Protein AF-A0A956NGA1-F1 (afdb_monomer_lite)

Structure (mmCIF, N/CA/C/O backbone):
data_AF-A0A956NGA1-F1
#
_entry.id   AF-A0A956NGA1-F1
#
loop_
_atom_site.group_PDB
_atom_site.id
_atom_site.type_symbol
_atom_site.label_atom_id
_atom_site.label_alt_id
_atom_site.label_comp_id
_atom_site.label_asym_id
_atom_site.label_entity_id
_atom_site.label_seq_id
_atom_site.pdbx_PDB_ins_code
_atom_site.Cartn_x
_atom_site.Cartn_y
_atom_site.Cartn_z
_atom_site.occupancy
_atom_site.B_iso_or_equiv
_atom_site.auth_seq_id
_atom_site.auth_comp_id
_atom_site.auth_asym_id
_atom_site.auth_atom_id
_atom_site.pdbx_PDB_model_num
ATOM 1 N N . MET A 1 1 ? -7.939 10.305 23.586 1.00 60.47 1 MET A N 1
ATOM 2 C CA . MET A 1 1 ? -7.512 9.225 22.665 1.00 60.47 1 MET A CA 1
ATOM 3 C C . MET A 1 1 ? -6.029 8.958 22.880 1.00 60.47 1 MET A C 1
ATOM 5 O O . MET A 1 1 ? -5.307 9.919 23.115 1.00 60.47 1 MET A O 1
ATOM 9 N N . SER A 1 2 ? -5.570 7.702 22.894 1.00 73.88 2 SER A N 1
ATOM 10 C CA . SER A 1 2 ? -4.146 7.412 23.132 1.00 73.88 2 SER A CA 1
ATOM 11 C C . SER A 1 2 ? -3.296 7.830 21.923 1.00 73.88 2 SER A C 1
ATOM 13 O O . SER A 1 2 ?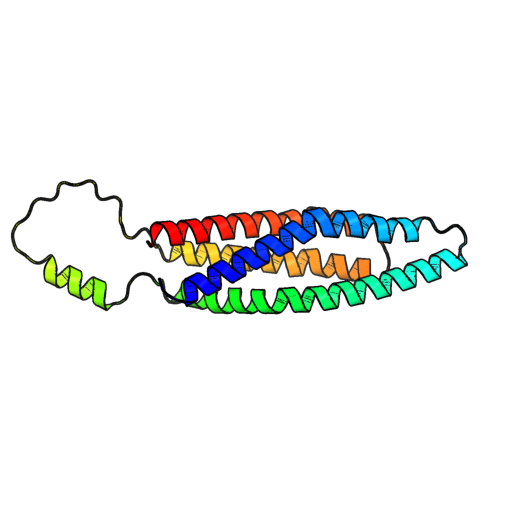 -3.722 7.681 20.779 1.00 73.88 2 SER A O 1
ATOM 15 N N . ALA A 1 3 ? -2.085 8.344 22.164 1.00 84.44 3 ALA A N 1
ATOM 16 C CA . ALA A 1 3 ? -1.179 8.807 21.103 1.00 84.44 3 ALA A CA 1
ATOM 17 C C . ALA A 1 3 ? -0.856 7.716 20.059 1.00 84.44 3 ALA A C 1
ATOM 19 O O . ALA A 1 3 ? -0.607 8.018 18.894 1.00 84.44 3 ALA A O 1
ATOM 20 N N . ILE A 1 4 ? -0.917 6.444 20.467 1.00 86.00 4 ILE A N 1
ATOM 21 C CA . ILE A 1 4 ? -0.669 5.274 19.617 1.00 86.00 4 ILE A CA 1
ATOM 22 C C . ILE A 1 4 ? -1.732 5.139 18.519 1.00 86.00 4 ILE A C 1
ATOM 24 O O . ILE A 1 4 ? -1.377 4.858 17.378 1.00 86.00 4 ILE A O 1
ATOM 28 N N . TRP A 1 5 ? -3.013 5.386 18.821 1.00 85.62 5 TRP A N 1
ATOM 29 C CA . TRP A 1 5 ? -4.085 5.338 17.817 1.00 85.62 5 TRP A CA 1
ATOM 30 C C . TRP A 1 5 ? -3.918 6.425 16.755 1.00 85.62 5 TRP A C 1
ATOM 32 O O . TRP A 1 5 ? -4.062 6.147 15.566 1.00 85.62 5 TRP A O 1
ATOM 42 N N . THR A 1 6 ? -3.559 7.642 17.169 1.00 87.62 6 THR A N 1
ATOM 43 C CA . THR A 1 6 ? -3.293 8.747 16.239 1.00 87.62 6 THR A CA 1
ATOM 44 C C . THR A 1 6 ? -2.091 8.443 15.351 1.00 87.62 6 THR A C 1
ATOM 46 O O . THR A 1 6 ? -2.163 8.651 14.143 1.00 87.62 6 THR A O 1
ATOM 49 N N . LEU A 1 7 ? -1.006 7.912 15.927 1.00 90.75 7 LEU A N 1
ATOM 50 C CA . LEU A 1 7 ? 0.184 7.519 15.173 1.00 90.75 7 LEU A CA 1
ATOM 51 C C . LEU A 1 7 ? -0.125 6.409 14.156 1.00 90.75 7 LEU A C 1
ATOM 53 O O . LEU A 1 7 ? 0.285 6.519 13.003 1.00 90.75 7 LEU A O 1
ATOM 57 N N . HIS A 1 8 ? -0.875 5.381 14.566 1.00 91.06 8 HIS A N 1
ATOM 58 C CA . HIS A 1 8 ? -1.297 4.287 13.687 1.00 91.06 8 HIS A CA 1
ATOM 59 C C . HIS A 1 8 ? -2.163 4.808 12.537 1.00 91.06 8 HIS A C 1
ATOM 61 O O . HIS A 1 8 ? -1.860 4.597 11.369 1.00 91.06 8 HIS A O 1
ATOM 67 N N . LEU A 1 9 ? -3.205 5.586 12.843 1.00 91.94 9 LEU A N 1
ATOM 68 C CA . LEU A 1 9 ? -4.071 6.138 11.806 1.00 91.94 9 LEU A CA 1
ATOM 69 C C . LEU A 1 9 ? -3.300 7.053 10.842 1.00 91.94 9 LEU A C 1
ATOM 71 O O . LEU A 1 9 ? -3.490 6.961 9.629 1.00 91.94 9 LEU A O 1
ATOM 75 N N . ALA A 1 10 ? -2.412 7.908 11.356 1.00 93.75 10 ALA A N 1
ATOM 76 C CA . ALA A 1 10 ? -1.595 8.791 10.530 1.00 93.75 10 ALA A CA 1
ATOM 77 C C . ALA A 1 10 ? -0.677 8.003 9.581 1.00 93.75 10 ALA A C 1
ATOM 79 O O . ALA A 1 10 ? -0.616 8.323 8.393 1.00 93.75 10 ALA A O 1
ATOM 80 N N . ALA A 1 11 ? -0.016 6.950 10.071 1.00 93.75 11 ALA A N 1
ATOM 81 C CA . ALA A 1 11 ? 0.827 6.087 9.245 1.00 93.75 11 ALA A CA 1
ATOM 82 C C . ALA A 1 11 ? 0.009 5.341 8.172 1.00 93.75 11 ALA A C 1
ATOM 84 O O . ALA A 1 11 ? 0.413 5.308 7.004 1.00 93.75 11 ALA A O 1
ATOM 85 N N . THR A 1 12 ? -1.178 4.829 8.518 1.00 94.31 12 THR A N 1
ATOM 86 C CA . THR A 1 12 ? -2.086 4.184 7.555 1.00 94.31 12 THR A CA 1
ATOM 87 C C . THR A 1 12 ? -2.545 5.162 6.467 1.00 94.31 12 THR A C 1
ATOM 89 O O . THR A 1 12 ? -2.528 4.833 5.276 1.00 94.31 12 THR A O 1
ATOM 92 N N . LEU A 1 13 ? -2.968 6.373 6.845 1.00 95.50 13 LEU A N 1
ATOM 93 C CA . LEU A 1 13 ? -3.432 7.389 5.894 1.00 95.50 13 LEU A CA 1
ATOM 94 C C . LEU A 1 13 ? -2.298 7.867 4.984 1.00 95.50 13 LEU A C 1
ATOM 96 O O . LEU A 1 13 ? -2.508 8.015 3.780 1.00 95.50 13 LEU A O 1
ATOM 100 N N . PHE A 1 14 ? -1.091 8.032 5.531 1.00 96.06 14 PHE A N 1
ATOM 101 C CA . PHE A 1 14 ? 0.101 8.342 4.747 1.00 96.06 14 PHE A CA 1
ATOM 102 C C . PHE A 1 14 ? 0.356 7.274 3.676 1.00 96.06 14 PHE A C 1
ATOM 104 O O . PHE A 1 14 ? 0.464 7.596 2.493 1.00 96.06 14 PHE A O 1
ATOM 111 N N . MET A 1 15 ? 0.375 5.996 4.066 1.00 95.38 15 MET A N 1
ATOM 112 C CA . MET A 1 15 ? 0.582 4.881 3.136 1.00 95.38 15 MET A CA 1
ATOM 113 C C . MET A 1 15 ? -0.503 4.790 2.064 1.00 95.38 15 MET A C 1
ATOM 115 O O . MET A 1 15 ? -0.206 4.535 0.894 1.00 95.38 15 MET A O 1
ATOM 119 N N . THR A 1 16 ? -1.751 5.051 2.444 1.00 96.56 16 THR A N 1
ATOM 120 C CA . THR A 1 16 ? -2.878 5.112 1.508 1.00 96.56 16 THR A CA 1
ATOM 121 C C . THR A 1 16 ? -2.673 6.223 0.483 1.00 96.56 16 THR A C 1
ATOM 123 O O . THR A 1 16 ? -2.786 5.972 -0.717 1.00 96.56 16 THR A O 1
ATOM 126 N N . GLY A 1 17 ? -2.279 7.419 0.929 1.00 96.00 17 GLY A N 1
ATOM 127 C CA . GLY A 1 17 ? -1.940 8.536 0.047 1.00 96.00 17 GLY A CA 1
ATOM 128 C C . GLY A 1 17 ? -0.796 8.207 -0.914 1.00 96.00 17 GLY A C 1
ATOM 129 O O . GLY A 1 17 ? -0.930 8.419 -2.119 1.00 96.00 17 GLY A O 1
ATOM 130 N N . VAL A 1 18 ? 0.293 7.613 -0.412 1.00 94.50 18 VAL A N 1
ATOM 131 C CA . VAL A 1 18 ? 1.437 7.185 -1.237 1.00 94.50 18 VAL A CA 1
ATOM 132 C C . VAL A 1 18 ? 1.003 6.198 -2.320 1.00 94.50 18 VAL A C 1
ATOM 134 O O . VAL A 1 18 ? 1.416 6.321 -3.470 1.00 94.50 18 VAL A O 1
ATOM 137 N N . ILE A 1 19 ? 0.147 5.231 -1.996 1.00 94.88 19 ILE A N 1
ATOM 138 C CA . ILE A 1 19 ? -0.265 4.198 -2.957 1.00 94.88 19 ILE A CA 1
ATOM 139 C C . ILE A 1 19 ? -1.226 4.745 -4.005 1.00 94.88 19 ILE A C 1
ATOM 141 O O . ILE A 1 19 ? -1.098 4.390 -5.177 1.00 94.88 19 ILE A O 1
ATOM 145 N N . TRP A 1 20 ? -2.123 5.653 -3.623 1.00 97.00 20 TRP A N 1
ATOM 146 C CA . TRP A 1 20 ? -2.949 6.387 -4.581 1.00 97.00 20 TRP A CA 1
ATOM 147 C C . TRP A 1 20 ? -2.107 7.265 -5.508 1.00 97.00 20 TRP A C 1
ATOM 149 O O . TRP A 1 20 ? -2.321 7.246 -6.722 1.00 97.00 20 TRP A O 1
ATOM 159 N N . PHE A 1 21 ? -1.109 7.969 -4.969 1.00 95.56 21 PHE A N 1
ATOM 160 C CA . PHE A 1 21 ? -0.159 8.740 -5.771 1.00 95.56 21 PHE A CA 1
ATOM 161 C C . PHE A 1 21 ? 0.587 7.843 -6.766 1.00 95.56 21 PHE A C 1
ATOM 163 O O . PHE A 1 21 ? 0.649 8.147 -7.960 1.00 95.56 21 PHE A O 1
ATOM 170 N N . VAL A 1 22 ? 1.087 6.695 -6.303 1.00 93.88 22 VAL A N 1
ATOM 171 C CA . VAL A 1 22 ? 1.771 5.723 -7.161 1.00 93.88 22 VAL A CA 1
ATOM 172 C C . VAL A 1 22 ? 0.850 5.213 -8.272 1.00 93.88 22 VAL A C 1
ATOM 174 O O . VAL A 1 22 ? 1.254 5.157 -9.433 1.00 93.88 22 VAL A O 1
ATOM 177 N N . GLN A 1 23 ? -0.400 4.893 -7.937 1.00 94.38 23 GLN A N 1
ATOM 178 C CA . GLN A 1 23 ? -1.363 4.347 -8.888 1.00 94.38 23 GLN A CA 1
ATOM 179 C C . GLN A 1 23 ? -1.774 5.357 -9.967 1.00 94.38 23 GLN A C 1
ATOM 181 O O . GLN A 1 23 ? -1.848 4.995 -11.141 1.00 94.38 23 GLN A O 1
ATOM 186 N N . LEU A 1 24 ? -2.073 6.598 -9.575 1.00 93.81 24 LEU A N 1
ATOM 187 C CA . LEU A 1 24 ? -2.650 7.603 -10.473 1.00 93.81 24 LEU A CA 1
ATOM 188 C C . LEU A 1 24 ? -1.603 8.412 -11.230 1.00 93.81 24 LEU A C 1
ATOM 190 O O . LEU A 1 24 ? -1.842 8.807 -12.367 1.00 93.81 24 LEU A O 1
ATOM 194 N N . VAL A 1 25 ? -0.464 8.682 -10.599 1.00 93.44 25 VAL A N 1
ATOM 195 C CA . VAL A 1 25 ? 0.548 9.589 -11.148 1.00 93.44 25 VAL A CA 1
ATOM 196 C C . VAL A 1 25 ? 1.769 8.799 -11.576 1.00 93.44 25 VAL A C 1
ATOM 198 O O . VAL A 1 25 ? 2.193 8.870 -12.731 1.00 93.44 25 VAL A O 1
ATOM 201 N N . HIS A 1 26 ? 2.319 8.009 -10.659 1.00 91.31 26 HIS A N 1
ATOM 202 C CA . HIS A 1 26 ? 3.639 7.429 -10.860 1.00 91.31 26 HIS A CA 1
ATOM 203 C C . HIS A 1 26 ? 3.655 6.365 -11.956 1.00 91.31 26 HIS A C 1
ATOM 205 O O . HIS A 1 26 ? 4.463 6.448 -12.876 1.00 91.31 26 HIS A O 1
ATOM 211 N N . TYR A 1 27 ? 2.736 5.397 -11.922 1.00 90.69 27 TYR A N 1
ATOM 212 C CA . TYR A 1 27 ? 2.711 4.333 -12.926 1.00 90.69 27 TYR A CA 1
ATOM 213 C C . TYR A 1 27 ? 2.382 4.798 -14.350 1.00 90.69 27 TYR A C 1
ATOM 215 O O . TYR A 1 27 ? 3.047 4.312 -15.274 1.00 90.69 27 TYR A O 1
ATOM 223 N N . PRO A 1 28 ? 1.423 5.717 -14.575 1.00 89.00 28 PRO A N 1
ATOM 224 C CA . PRO A 1 28 ? 1.182 6.254 -15.912 1.00 89.00 28 PRO A CA 1
ATOM 225 C C . PRO A 1 28 ? 2.372 7.035 -16.476 1.00 89.00 28 PRO A C 1
ATOM 227 O O . PRO A 1 28 ? 2.675 6.909 -17.662 1.00 89.00 28 PRO A O 1
ATOM 230 N N . LEU A 1 29 ? 3.073 7.820 -15.649 1.00 87.38 29 LEU A N 1
ATOM 231 C CA . LEU A 1 29 ? 4.263 8.558 -16.089 1.00 87.38 29 LEU A CA 1
ATOM 232 C C . LEU A 1 29 ? 5.464 7.635 -16.317 1.00 87.38 29 LEU A C 1
ATOM 234 O O . LEU A 1 29 ? 6.182 7.803 -17.300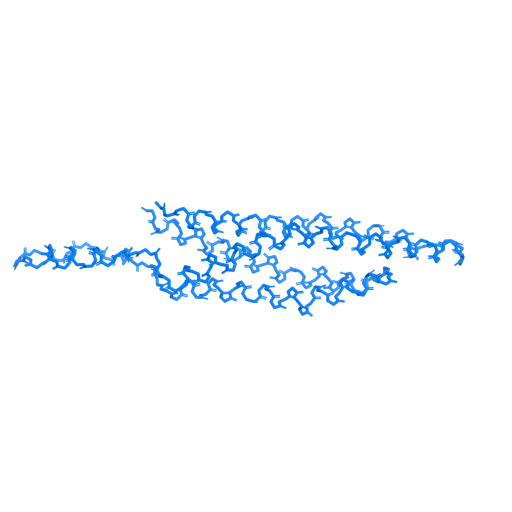 1.00 87.38 29 LEU A O 1
ATOM 238 N N . PHE A 1 30 ? 5.632 6.611 -15.481 1.00 84.94 30 PHE A N 1
ATOM 239 C CA . PHE A 1 30 ? 6.666 5.589 -15.643 1.00 84.94 30 PHE A CA 1
ATOM 240 C C . PHE A 1 30 ? 6.561 4.868 -16.999 1.00 84.94 30 PHE A C 1
ATOM 242 O O . PHE A 1 30 ? 7.577 4.595 -17.636 1.00 84.94 30 PHE A O 1
ATOM 249 N N . ALA A 1 31 ? 5.338 4.641 -17.497 1.00 83.38 31 ALA A N 1
ATOM 250 C CA . ALA A 1 31 ? 5.115 4.063 -18.824 1.00 83.38 31 ALA A CA 1
ATOM 251 C C . ALA A 1 31 ? 5.646 4.943 -19.967 1.00 83.38 31 ALA A C 1
ATOM 253 O O . ALA A 1 31 ? 6.051 4.421 -21.002 1.00 83.38 31 ALA A O 1
ATOM 254 N N . ARG A 1 32 ? 5.659 6.273 -19.795 1.00 81.69 32 ARG A N 1
ATOM 255 C CA . ARG A 1 32 ? 6.175 7.206 -20.810 1.00 81.69 32 ARG A CA 1
ATOM 256 C C . ARG A 1 32 ? 7.697 7.155 -20.892 1.00 81.69 32 ARG A C 1
ATOM 258 O O . ARG A 1 32 ? 8.224 7.147 -21.995 1.00 81.69 32 ARG A O 1
ATOM 265 N N . VAL A 1 33 ? 8.373 7.061 -19.744 1.00 78.94 33 VAL A N 1
ATOM 266 C CA . VAL A 1 33 ? 9.840 6.933 -19.665 1.00 78.94 33 VAL A CA 1
ATOM 267 C C . VAL A 1 33 ? 10.305 5.604 -20.264 1.00 78.94 33 VAL A C 1
ATOM 269 O O . VAL A 1 33 ? 11.259 5.566 -21.033 1.00 78.94 33 VAL A O 1
ATOM 272 N N . GLY A 1 34 ? 9.597 4.513 -19.971 1.00 73.94 34 GLY A N 1
ATOM 273 C CA . GLY A 1 34 ? 9.888 3.216 -20.581 1.00 73.94 34 GLY A CA 1
ATOM 274 C C . GLY A 1 34 ? 9.535 3.139 -22.069 1.00 73.94 34 GLY A C 1
ATOM 275 O O . GLY A 1 34 ? 10.267 2.552 -22.862 1.00 73.94 34 GLY A O 1
ATOM 276 N N . GLY A 1 35 ? 8.435 3.780 -22.475 1.00 70.31 35 GLY A N 1
ATOM 277 C CA . GLY A 1 35 ? 7.972 3.796 -23.863 1.00 70.31 35 GLY A CA 1
ATOM 278 C C . GLY A 1 35 ? 8.926 4.511 -24.822 1.00 70.31 35 GLY A C 1
ATOM 279 O O . GLY A 1 35 ? 9.079 4.067 -25.954 1.00 70.31 35 GLY A O 1
ATOM 280 N N . THR A 1 36 ? 9.615 5.567 -24.379 1.00 68.00 36 THR A N 1
ATOM 281 C CA . THR A 1 36 ? 10.632 6.253 -25.199 1.00 68.00 36 THR A CA 1
ATOM 282 C C . THR A 1 36 ? 11.872 5.396 -25.447 1.00 68.00 36 THR A C 1
ATOM 284 O O . THR A 1 36 ? 12.494 5.515 -26.496 1.00 68.00 36 THR A O 1
ATOM 287 N N . VAL A 1 37 ? 12.203 4.503 -24.513 1.00 63.75 37 VAL A N 1
ATOM 288 C CA . VAL A 1 37 ? 13.350 3.588 -24.607 1.00 63.75 37 VAL A CA 1
ATOM 289 C C . VAL A 1 37 ? 13.054 2.411 -25.544 1.00 63.75 37 VAL A C 1
ATOM 291 O O . VAL A 1 37 ? 13.937 1.955 -26.263 1.00 63.75 37 VAL A O 1
ATOM 294 N N . ALA A 1 38 ? 11.795 1.968 -25.610 1.00 61.59 38 ALA A N 1
ATOM 295 C CA . ALA A 1 38 ? 11.367 0.855 -26.460 1.00 61.59 38 ALA A CA 1
ATOM 296 C C . ALA A 1 38 ? 11.327 1.173 -27.974 1.00 61.59 38 ALA A C 1
ATOM 298 O O . ALA A 1 38 ? 11.271 0.251 -28.783 1.00 61.59 38 ALA A O 1
ATOM 299 N N . VAL A 1 39 ? 11.337 2.453 -28.372 1.00 63.38 39 VAL A N 1
ATOM 300 C CA . VAL A 1 39 ? 11.155 2.903 -29.775 1.00 63.38 39 VAL A CA 1
ATOM 301 C C . VAL A 1 39 ? 12.495 3.237 -30.469 1.00 63.38 39 VAL A C 1
ATOM 303 O O . VAL A 1 39 ? 12.509 3.808 -31.554 1.00 63.38 39 VAL A O 1
ATOM 306 N N . GLY A 1 40 ? 13.638 2.876 -29.869 1.00 58.12 40 GLY A N 1
ATOM 307 C CA . GLY A 1 40 ? 14.982 3.247 -30.336 1.00 58.12 40 GLY A CA 1
ATOM 308 C C . GLY A 1 40 ? 15.227 3.062 -31.845 1.00 58.12 40 GLY A C 1
ATOM 309 O O . GLY A 1 40 ? 15.039 1.981 -32.399 1.00 58.12 40 GLY A O 1
ATOM 310 N N . THR A 1 41 ? 15.687 4.129 -32.506 1.00 54.78 41 THR A N 1
ATOM 311 C CA . THR A 1 41 ? 15.860 4.229 -33.967 1.00 54.78 41 THR A CA 1
ATOM 312 C C . THR A 1 41 ? 17.150 3.600 -34.514 1.00 54.78 41 THR A C 1
ATOM 314 O O . THR A 1 41 ? 17.278 3.455 -35.727 1.00 54.78 41 THR A O 1
ATOM 317 N N . CYS A 1 42 ? 18.073 3.152 -33.654 1.00 58.75 42 CYS A N 1
ATOM 318 C CA . CYS A 1 42 ? 19.301 2.441 -34.032 1.00 58.75 42 CYS A CA 1
ATOM 319 C C . CYS A 1 42 ? 19.635 1.350 -32.992 1.00 58.75 42 CYS A C 1
ATOM 321 O O . CYS A 1 42 ? 19.521 1.585 -31.789 1.00 58.75 42 CYS A O 1
ATOM 323 N N . ALA A 1 43 ? 20.127 0.177 -33.416 1.00 61.22 43 ALA A N 1
ATOM 324 C CA . ALA A 1 43 ? 20.407 -0.957 -32.516 1.00 61.22 43 ALA A CA 1
ATOM 325 C C . ALA A 1 43 ? 21.415 -0.646 -31.380 1.00 61.22 43 ALA A C 1
ATOM 327 O O . ALA A 1 43 ? 21.346 -1.250 -30.310 1.00 61.22 43 ALA A O 1
ATOM 328 N N . GLY A 1 44 ? 22.340 0.299 -31.597 1.00 62.22 44 GLY A N 1
ATOM 329 C CA . GLY A 1 44 ? 23.302 0.758 -30.584 1.00 62.22 44 GLY A CA 1
ATOM 330 C C . GLY A 1 44 ? 22.708 1.734 -29.561 1.00 62.22 44 GLY A C 1
ATOM 331 O O . GLY A 1 44 ? 22.930 1.568 -28.364 1.00 62.22 44 GLY A O 1
ATOM 332 N N . GLU A 1 45 ? 21.903 2.701 -30.009 1.00 67.50 45 GLU A N 1
ATOM 333 C CA . GLU A 1 45 ? 21.203 3.660 -29.134 1.00 67.50 45 GLU A CA 1
ATOM 334 C C . GLU A 1 45 ? 20.150 2.968 -28.263 1.00 67.50 45 GLU A C 1
ATOM 336 O O . GLU A 1 45 ? 19.996 3.310 -27.093 1.00 67.50 45 GLU A O 1
ATOM 341 N N . SER A 1 46 ? 19.481 1.941 -28.798 1.00 67.06 46 SER A N 1
ATOM 342 C CA . SER A 1 46 ? 18.470 1.179 -28.060 1.00 67.06 46 SER A CA 1
ATOM 343 C C . SER A 1 46 ? 19.048 0.460 -26.833 1.00 67.06 46 SER A C 1
ATOM 345 O O . SER A 1 46 ? 18.399 0.439 -25.792 1.00 67.06 46 SER A O 1
ATOM 347 N N . ARG A 1 47 ? 20.271 -0.093 -26.917 1.00 72.50 47 ARG A N 1
ATOM 348 C CA . ARG A 1 47 ? 20.922 -0.759 -25.770 1.00 72.50 47 ARG A CA 1
ATOM 349 C C . ARG A 1 47 ? 21.360 0.224 -24.688 1.00 72.50 47 ARG A C 1
ATOM 351 O O . ARG A 1 47 ? 21.208 -0.083 -23.511 1.00 72.50 47 ARG A O 1
ATOM 358 N N . ALA A 1 48 ? 21.894 1.383 -25.078 1.00 74.56 48 ALA A N 1
ATOM 359 C CA . ALA A 1 48 ? 22.286 2.426 -24.129 1.00 74.56 48 ALA A CA 1
ATOM 360 C C . ALA A 1 48 ? 21.061 2.991 -23.384 1.00 74.56 48 ALA A C 1
ATOM 362 O O . ALA A 1 48 ? 21.078 3.119 -22.160 1.00 74.56 48 ALA A O 1
ATOM 363 N N . ALA A 1 49 ? 19.963 3.233 -24.107 1.00 74.75 49 ALA A N 1
ATOM 364 C CA . ALA A 1 49 ? 18.703 3.685 -23.521 1.00 74.75 49 ALA A CA 1
ATOM 365 C C . ALA A 1 49 ? 18.094 2.645 -22.556 1.00 74.75 49 ALA A C 1
ATOM 367 O O . ALA A 1 49 ? 17.557 3.006 -21.508 1.00 74.75 49 ALA A O 1
ATOM 368 N N . GLU A 1 50 ? 18.201 1.350 -22.875 1.00 79.38 50 GLU A N 1
ATOM 369 C CA . GLU A 1 50 ? 17.735 0.264 -22.004 1.00 79.38 50 GLU A CA 1
ATOM 370 C C . GLU A 1 50 ? 18.578 0.141 -20.726 1.00 79.38 50 GLU A C 1
ATOM 372 O O . GLU A 1 50 ? 18.017 -0.021 -19.638 1.00 79.38 50 GLU A O 1
ATOM 377 N N . SER A 1 51 ? 19.906 0.301 -20.822 1.00 79.19 51 SER A N 1
ATOM 378 C CA . SER A 1 51 ? 20.778 0.336 -19.640 1.00 79.19 51 SER A CA 1
ATOM 379 C C . SER A 1 51 ? 20.520 1.548 -18.742 1.00 79.19 51 SER A C 1
ATOM 381 O O . SER A 1 51 ? 20.517 1.404 -17.518 1.00 79.19 51 SER A O 1
ATOM 383 N N . ASP A 1 52 ? 20.238 2.716 -19.326 1.00 84.44 52 ASP A N 1
ATOM 384 C CA . ASP A 1 52 ? 19.887 3.921 -18.568 1.00 84.44 52 ASP A CA 1
ATOM 385 C C . ASP A 1 52 ? 18.554 3.747 -17.833 1.00 84.44 52 ASP A C 1
ATOM 387 O O . ASP A 1 52 ? 18.428 4.117 -16.662 1.00 84.44 52 ASP A O 1
ATOM 391 N N . PHE A 1 53 ? 17.567 3.118 -18.479 1.00 85.75 53 PHE A N 1
ATOM 392 C CA . PHE A 1 53 ? 16.300 2.784 -17.834 1.00 85.75 53 PHE A CA 1
ATOM 393 C C . PHE A 1 53 ? 16.481 1.802 -16.672 1.00 85.75 53 PHE A C 1
ATOM 395 O O . PHE A 1 53 ? 15.913 2.013 -15.601 1.00 85.75 53 PHE A O 1
ATOM 402 N N . ALA A 1 54 ? 17.270 0.743 -16.862 1.00 86.25 54 ALA A N 1
ATOM 403 C CA . ALA A 1 54 ? 17.555 -0.235 -15.816 1.00 86.25 54 ALA A CA 1
ATOM 404 C C . ALA A 1 54 ? 18.210 0.428 -14.591 1.00 86.25 54 ALA A C 1
ATOM 406 O O . ALA A 1 54 ? 17.776 0.215 -13.457 1.00 86.25 54 ALA A O 1
ATOM 407 N N . ALA A 1 55 ? 19.199 1.302 -14.811 1.00 86.56 55 ALA A N 1
ATOM 408 C CA . ALA A 1 55 ? 19.834 2.069 -13.740 1.00 86.56 55 ALA A CA 1
ATOM 409 C C . ALA A 1 55 ? 18.845 3.015 -13.034 1.00 86.56 55 ALA A C 1
ATOM 411 O O . ALA A 1 55 ? 18.837 3.102 -11.800 1.00 86.56 55 ALA A O 1
ATOM 412 N N . TYR A 1 56 ? 17.982 3.687 -13.802 1.00 87.94 56 TYR A N 1
ATOM 413 C CA . TYR A 1 56 ? 16.900 4.511 -13.267 1.00 87.94 56 TYR A CA 1
ATOM 414 C C . TYR A 1 56 ? 15.937 3.695 -12.397 1.00 87.94 56 TYR A C 1
ATOM 416 O O . TYR A 1 56 ? 15.615 4.131 -11.291 1.00 87.94 56 TYR A O 1
ATOM 424 N N . GLU A 1 57 ? 15.491 2.524 -12.860 1.00 88.00 57 GLU A N 1
ATOM 425 C CA . GLU A 1 57 ? 14.536 1.675 -12.142 1.00 88.00 57 GLU A CA 1
ATOM 426 C C . GLU A 1 57 ? 15.108 1.212 -10.805 1.00 88.00 57 GLU A C 1
ATOM 428 O O . GLU A 1 57 ? 14.442 1.382 -9.779 1.00 88.00 57 GLU A O 1
ATOM 433 N N . VAL A 1 58 ? 16.354 0.725 -10.801 1.00 87.38 58 VAL A N 1
ATOM 434 C CA . VAL A 1 58 ? 17.026 0.238 -9.590 1.00 87.38 58 VAL A CA 1
ATOM 435 C C . VAL A 1 58 ? 17.097 1.344 -8.541 1.00 87.38 58 VAL A C 1
ATOM 437 O O . VAL A 1 58 ? 16.741 1.138 -7.375 1.00 87.38 58 VAL A O 1
ATOM 440 N N . GLU A 1 59 ? 17.514 2.545 -8.946 1.00 89.88 59 GLU A N 1
ATOM 441 C CA . GLU A 1 59 ? 17.632 3.670 -8.022 1.00 89.88 59 GLU A CA 1
ATOM 442 C C . GLU A 1 59 ? 16.263 4.189 -7.567 1.00 89.88 59 GLU A C 1
ATOM 444 O O . GLU A 1 59 ? 16.066 4.488 -6.384 1.00 89.88 59 GLU A O 1
ATOM 449 N N . HIS A 1 60 ? 15.293 4.252 -8.477 1.00 88.81 60 HIS A N 1
ATOM 450 C CA . HIS A 1 60 ? 13.914 4.612 -8.170 1.00 88.81 60 HIS A CA 1
ATOM 451 C C . HIS A 1 60 ? 13.293 3.640 -7.148 1.00 88.81 60 HIS A C 1
ATOM 453 O O . HIS A 1 60 ? 12.699 4.078 -6.157 1.00 88.81 60 HIS A O 1
ATOM 459 N N . SER A 1 61 ? 13.470 2.333 -7.340 1.00 87.75 61 SER A N 1
ATOM 460 C CA . SER A 1 61 ? 12.969 1.287 -6.444 1.00 87.75 61 SER A CA 1
ATOM 461 C C . SER A 1 61 ? 13.623 1.367 -5.058 1.00 87.75 61 SER A C 1
ATOM 463 O O . SER A 1 61 ? 12.938 1.330 -4.026 1.00 87.75 61 SER A O 1
ATOM 465 N N . ARG A 1 62 ? 14.944 1.600 -5.012 1.00 89.25 62 ARG A N 1
ATOM 466 C CA . ARG A 1 62 ? 15.699 1.785 -3.762 1.00 89.25 62 ARG A CA 1
ATOM 467 C C . ARG A 1 62 ? 15.209 2.993 -2.965 1.00 89.25 62 ARG A C 1
ATOM 469 O O . ARG A 1 62 ? 14.990 2.886 -1.758 1.00 89.25 62 ARG A O 1
ATOM 476 N N . ARG A 1 63 ? 15.008 4.139 -3.620 1.00 91.12 63 ARG A N 1
ATOM 477 C CA . ARG A 1 63 ? 14.522 5.366 -2.961 1.00 91.12 63 ARG A CA 1
ATOM 478 C C . ARG A 1 63 ? 13.095 5.210 -2.449 1.00 91.12 63 ARG A C 1
ATOM 480 O O . ARG A 1 63 ? 12.816 5.583 -1.313 1.00 91.12 63 ARG A O 1
ATOM 487 N N . THR A 1 64 ? 12.219 4.606 -3.247 1.00 90.00 64 THR A N 1
ATOM 488 C CA . THR A 1 64 ? 10.830 4.338 -2.847 1.00 90.00 64 THR A CA 1
ATOM 489 C C . THR A 1 64 ? 10.766 3.406 -1.636 1.00 90.00 64 THR A C 1
ATOM 491 O O . THR A 1 64 ? 9.961 3.625 -0.730 1.00 90.00 64 THR A O 1
ATOM 494 N N . SER A 1 65 ? 11.663 2.418 -1.565 1.00 88.62 65 SER A N 1
ATOM 495 C CA . SER A 1 65 ? 11.750 1.498 -0.426 1.00 88.62 65 SER A CA 1
ATOM 496 C C . SER A 1 65 ? 12.023 2.227 0.892 1.00 88.62 65 SER A C 1
ATOM 498 O O . SER A 1 65 ? 11.359 1.941 1.883 1.00 88.62 65 SER A O 1
ATOM 500 N N . TRP A 1 66 ? 12.919 3.219 0.912 1.00 90.00 66 TRP A N 1
ATOM 501 C CA . TRP A 1 66 ? 13.200 3.995 2.128 1.00 90.00 66 TRP A CA 1
ATOM 502 C C . TRP A 1 66 ? 12.005 4.815 2.613 1.00 90.00 66 TRP A C 1
ATOM 504 O O . TRP A 1 66 ? 11.751 4.881 3.815 1.00 90.00 66 TRP A O 1
ATOM 514 N N . VAL A 1 67 ? 11.242 5.392 1.683 1.00 91.19 67 VAL A N 1
ATOM 515 C CA . VAL A 1 67 ? 10.037 6.172 2.006 1.00 91.19 67 VAL A CA 1
ATOM 516 C C . VAL A 1 67 ? 8.942 5.284 2.598 1.00 91.19 67 VAL A C 1
ATOM 518 O O . VAL A 1 67 ? 8.206 5.714 3.483 1.00 91.19 67 VAL A O 1
ATOM 521 N N . VAL A 1 68 ? 8.835 4.041 2.127 1.00 89.94 68 VAL A N 1
ATOM 522 C CA . VAL A 1 68 ? 7.752 3.121 2.495 1.00 89.94 68 VAL A CA 1
ATOM 523 C C . VAL A 1 68 ? 8.092 2.249 3.709 1.00 89.94 68 VAL A C 1
ATOM 525 O O . VAL A 1 68 ? 7.209 1.958 4.514 1.00 89.94 68 VAL A O 1
ATOM 528 N N . VAL A 1 69 ? 9.354 1.846 3.887 1.00 91.56 69 VAL A N 1
ATOM 529 C CA . VAL A 1 69 ? 9.768 0.949 4.982 1.00 91.56 69 VAL A CA 1
ATOM 530 C C . VAL A 1 69 ? 9.484 1.556 6.351 1.00 91.56 69 VAL A C 1
ATOM 532 O O . VAL A 1 69 ? 8.956 0.870 7.222 1.00 91.56 69 VAL A O 1
ATOM 535 N N . LEU A 1 70 ? 9.786 2.840 6.546 1.00 91.56 70 LEU A N 1
ATOM 536 C CA . LEU A 1 70 ? 9.591 3.499 7.836 1.00 91.56 70 LEU A CA 1
ATOM 537 C C . LEU A 1 70 ? 8.118 3.470 8.306 1.00 91.56 70 LEU A C 1
ATOM 539 O O . LEU A 1 70 ? 7.859 2.926 9.382 1.00 91.56 70 LEU A O 1
ATOM 543 N N . PRO A 1 71 ? 7.136 3.979 7.534 1.00 91.25 71 PRO A N 1
ATOM 544 C CA . PRO A 1 71 ? 5.730 3.899 7.924 1.00 91.25 71 PRO A CA 1
ATOM 545 C C . PRO A 1 71 ? 5.220 2.454 7.993 1.00 91.25 71 PRO A C 1
ATOM 547 O O . PRO A 1 71 ? 4.388 2.157 8.844 1.00 91.25 71 PRO A O 1
ATOM 550 N N . MET A 1 72 ? 5.744 1.530 7.178 1.00 91.19 72 MET A N 1
ATOM 551 C CA . MET A 1 72 ? 5.398 0.106 7.275 1.00 91.19 72 MET A CA 1
ATOM 552 C C . MET A 1 72 ? 5.806 -0.516 8.616 1.00 91.19 72 MET A C 1
ATOM 554 O O . MET A 1 72 ? 5.024 -1.264 9.205 1.00 91.19 72 MET A O 1
ATOM 558 N N . LEU A 1 73 ? 7.002 -0.208 9.120 1.00 93.50 73 LEU A N 1
ATOM 559 C CA . LEU A 1 73 ? 7.452 -0.696 10.426 1.00 93.50 73 LEU A CA 1
ATOM 560 C C . LEU A 1 73 ? 6.617 -0.106 11.564 1.00 93.50 73 LEU A C 1
ATOM 562 O O . LEU A 1 73 ? 6.243 -0.834 12.485 1.00 93.50 73 LEU A O 1
ATOM 566 N N . VAL A 1 74 ? 6.278 1.185 11.475 1.00 93.44 74 VAL A N 1
ATOM 567 C CA . VAL A 1 74 ? 5.371 1.836 12.432 1.00 93.44 74 VAL A CA 1
ATOM 568 C C . VAL A 1 74 ? 4.016 1.134 12.436 1.00 93.44 74 VAL A C 1
ATOM 570 O O . VAL A 1 74 ? 3.540 0.763 13.507 1.00 93.44 74 VAL A O 1
ATOM 573 N N . GLU A 1 75 ? 3.426 0.889 11.265 1.00 92.50 75 GLU A N 1
ATOM 574 C CA . GLU A 1 75 ? 2.146 0.189 11.099 1.00 92.50 75 GLU A CA 1
ATOM 575 C C . GLU A 1 75 ? 2.158 -1.215 11.701 1.00 92.50 75 GLU A C 1
ATOM 577 O O . GLU A 1 75 ? 1.217 -1.588 12.402 1.00 92.50 75 GLU A O 1
ATOM 582 N N . LEU A 1 76 ? 3.221 -1.987 11.460 1.00 92.25 76 LEU A N 1
ATOM 583 C CA . LEU A 1 76 ? 3.345 -3.336 12.003 1.00 92.25 76 LEU A CA 1
ATOM 584 C C . LEU A 1 76 ? 3.458 -3.304 13.529 1.00 92.25 76 LEU A C 1
ATOM 586 O O . LEU A 1 76 ? 2.699 -3.989 14.212 1.00 92.25 76 LEU A O 1
ATOM 590 N N . ALA A 1 77 ? 4.369 -2.491 14.067 1.00 93.00 77 ALA A N 1
ATOM 591 C CA . ALA A 1 77 ? 4.612 -2.419 15.505 1.00 93.00 77 ALA A CA 1
ATOM 592 C C . ALA A 1 77 ? 3.364 -1.945 16.266 1.00 93.00 77 ALA A C 1
ATOM 594 O O . ALA A 1 77 ? 2.938 -2.571 17.238 1.00 93.00 77 ALA A O 1
ATOM 595 N N . THR A 1 78 ? 2.741 -0.865 15.790 1.00 89.31 78 THR A N 1
ATOM 596 C CA . THR A 1 78 ? 1.530 -0.313 16.409 1.00 89.31 78 THR A CA 1
ATOM 597 C C . THR A 1 78 ? 0.309 -1.206 16.178 1.00 89.31 78 THR A C 1
ATOM 599 O O . THR A 1 78 ? -0.467 -1.403 17.107 1.00 89.31 78 THR A O 1
ATOM 602 N N . GLY A 1 79 ? 0.159 -1.825 15.003 1.00 85.75 79 GLY A N 1
ATOM 603 C CA . GLY A 1 79 ? -0.948 -2.738 14.701 1.00 85.75 79 GLY A CA 1
ATOM 604 C C . GLY A 1 79 ? -0.917 -4.016 15.540 1.00 85.75 79 GLY A C 1
ATOM 605 O O . GLY A 1 79 ? -1.946 -4.417 16.081 1.00 85.75 79 GLY A O 1
ATOM 606 N N . VAL A 1 80 ? 0.265 -4.615 15.715 1.00 89.00 80 VAL A N 1
ATOM 607 C CA . VAL A 1 80 ? 0.470 -5.756 16.622 1.00 89.00 80 VAL A CA 1
ATOM 608 C C . VAL A 1 80 ? 0.126 -5.351 18.053 1.00 89.00 80 VAL A C 1
ATOM 610 O O . VAL A 1 80 ? -0.684 -6.009 18.703 1.00 89.00 80 VAL A O 1
ATOM 613 N N . TYR A 1 81 ? 0.669 -4.228 18.527 1.00 87.62 81 TYR A N 1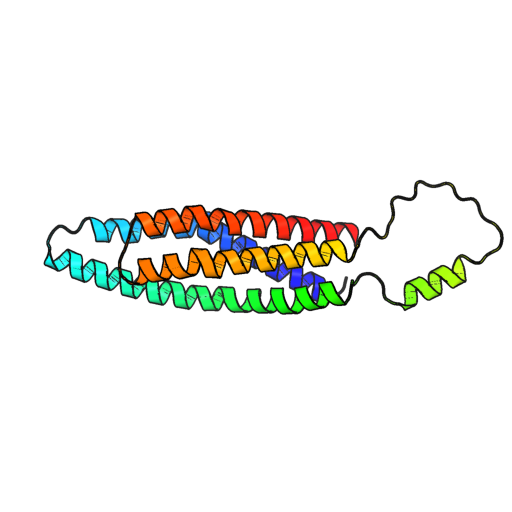
ATOM 614 C CA . TYR A 1 81 ? 0.380 -3.731 19.870 1.00 87.62 81 TYR A CA 1
ATOM 615 C C . TYR A 1 81 ? -1.126 -3.523 20.104 1.00 87.62 81 TYR A C 1
ATOM 617 O O . TYR A 1 81 ? -1.662 -3.976 21.116 1.00 87.62 81 TYR A O 1
ATOM 625 N N . LEU A 1 82 ? -1.835 -2.892 19.165 1.00 83.75 82 LEU A N 1
ATOM 626 C CA . LEU A 1 82 ? -3.277 -2.646 19.268 1.00 83.75 82 LEU A CA 1
ATOM 627 C C . LEU A 1 82 ? -4.109 -3.939 19.196 1.00 83.75 82 LEU A C 1
ATOM 629 O O . LEU A 1 82 ? -5.119 -4.046 19.895 1.00 83.75 82 LEU A O 1
ATOM 633 N N . ALA A 1 83 ? -3.683 -4.931 18.408 1.00 82.81 83 ALA A N 1
ATOM 634 C CA . ALA A 1 83 ? -4.349 -6.233 18.324 1.00 82.81 83 ALA A CA 1
ATOM 635 C C . ALA A 1 83 ? -4.255 -7.029 19.637 1.00 82.81 83 ALA A C 1
ATOM 637 O O . ALA A 1 83 ? -5.240 -7.640 20.050 1.00 82.81 83 ALA A O 1
ATOM 638 N N . PHE A 1 84 ? -3.106 -6.977 20.321 1.00 81.88 84 PHE A N 1
ATOM 639 C CA . PHE A 1 84 ? -2.904 -7.667 21.602 1.00 81.88 84 PHE A CA 1
ATOM 640 C C . PHE A 1 84 ? -3.462 -6.905 22.809 1.00 81.88 84 PHE A C 1
ATOM 642 O O . PHE A 1 84 ? -3.881 -7.529 23.780 1.00 81.88 84 PHE A O 1
ATOM 649 N N . THR A 1 85 ? -3.477 -5.570 22.772 1.00 74.19 85 THR A N 1
ATOM 650 C CA . THR A 1 85 ? -3.938 -4.755 23.912 1.00 74.19 85 THR A CA 1
ATOM 651 C C . THR A 1 85 ? -5.432 -4.453 23.903 1.00 74.19 85 THR A C 1
ATOM 653 O O . THR A 1 85 ? -5.932 -3.940 24.900 1.00 74.19 85 THR A O 1
ATOM 656 N N . GLY A 1 86 ? -6.150 -4.747 22.810 1.00 63.88 86 GLY A N 1
ATOM 657 C CA . GLY A 1 86 ? -7.607 -4.570 22.726 1.00 63.88 86 GLY A CA 1
ATOM 658 C C . GLY A 1 86 ? -8.080 -3.161 23.111 1.00 63.88 86 GLY A C 1
ATOM 659 O O . GLY A 1 86 ? -9.140 -3.002 23.707 1.00 63.88 86 GLY A O 1
ATOM 660 N N . SER A 1 87 ? -7.256 -2.138 22.868 1.00 55.16 87 SER A N 1
ATOM 661 C CA . SER A 1 87 ? -7.295 -0.912 23.665 1.00 55.16 87 SER A CA 1
ATOM 662 C C . SER A 1 87 ? -8.376 0.084 23.242 1.00 55.16 87 SER A C 1
ATOM 664 O O . SER A 1 87 ? -8.075 1.074 22.577 1.00 55.16 87 SER A O 1
ATOM 666 N N . ILE A 1 88 ? -9.596 -0.130 23.749 1.00 49.00 88 ILE A N 1
ATOM 667 C CA . ILE A 1 88 ? -10.332 0.865 24.555 1.00 49.00 88 ILE A CA 1
ATOM 668 C C . ILE A 1 88 ? -11.006 0.127 25.715 1.00 49.00 88 ILE A C 1
ATOM 670 O O . ILE A 1 88 ? -12.071 -0.461 25.577 1.00 49.00 88 ILE A O 1
ATOM 674 N N . GLY A 1 89 ? -10.344 0.142 26.868 1.00 44.00 89 GLY A N 1
ATOM 675 C CA . GLY A 1 89 ? -10.841 -0.449 28.104 1.00 44.00 89 GLY A CA 1
ATOM 676 C C . GLY A 1 89 ? -9.679 -0.747 29.033 1.00 44.00 89 GLY A C 1
ATOM 677 O O . GLY A 1 89 ? -9.117 -1.838 29.016 1.00 44.00 89 GLY A O 1
ATOM 678 N N . THR A 1 90 ? -9.267 0.231 29.833 1.00 43.88 90 THR A N 1
ATOM 679 C CA . THR A 1 90 ? -8.392 -0.069 30.967 1.00 43.88 90 THR A CA 1
ATOM 680 C C . THR A 1 90 ? -9.151 -0.989 31.945 1.00 43.88 90 THR A C 1
ATOM 682 O O . THR A 1 90 ? -10.356 -0.804 32.138 1.00 43.88 90 THR A O 1
ATOM 685 N N . PRO A 1 91 ? -8.488 -1.950 32.622 1.00 46.28 91 PRO A N 1
ATOM 686 C CA . PRO A 1 91 ? -9.122 -2.829 33.623 1.00 46.28 91 PRO A CA 1
ATOM 687 C C . PRO A 1 91 ? -9.810 -2.077 34.778 1.00 46.28 91 PRO A C 1
ATOM 689 O O . PRO A 1 91 ? -10.653 -2.621 35.493 1.00 46.28 91 PRO A O 1
ATOM 692 N N . LEU A 1 92 ? -9.471 -0.798 34.952 1.00 44.78 92 LEU A N 1
ATOM 693 C CA . LEU A 1 92 ? -10.076 0.090 35.939 1.00 44.78 92 LEU A CA 1
ATOM 694 C C . LEU A 1 92 ? -11.543 0.411 35.623 1.00 44.78 92 LEU A C 1
ATOM 696 O O . LEU A 1 92 ? -12.324 0.624 36.545 1.00 44.78 92 LEU A O 1
ATOM 700 N N . GLN A 1 93 ? -11.955 0.391 34.353 1.00 47.09 93 GLN A N 1
ATOM 701 C CA . GLN A 1 93 ? -13.300 0.821 33.970 1.00 47.09 93 GLN A CA 1
ATOM 702 C C . GLN A 1 93 ? -14.348 -0.278 34.188 1.00 47.09 93 GLN A C 1
ATOM 704 O O . GLN A 1 93 ? -15.420 0.010 34.706 1.00 47.09 93 GLN A O 1
ATOM 709 N N . GLY A 1 94 ? -14.014 -1.548 33.927 1.00 48.28 94 GLY A N 1
ATOM 710 C CA . GLY A 1 94 ? -14.886 -2.683 34.271 1.00 48.28 94 GLY A CA 1
ATOM 711 C C . GLY A 1 94 ? -15.084 -2.854 35.783 1.00 48.28 94 GLY A C 1
ATOM 712 O O . GLY A 1 94 ? -16.168 -3.220 36.232 1.00 48.28 94 GLY A O 1
ATOM 713 N N . THR A 1 95 ? -14.063 -2.508 36.572 1.00 50.69 95 THR A N 1
ATOM 714 C CA . THR A 1 95 ? -14.098 -2.612 38.040 1.00 50.69 95 THR A CA 1
ATOM 715 C C . THR A 1 95 ? -14.920 -1.482 38.673 1.00 50.69 95 THR A C 1
ATOM 717 O O . THR A 1 95 ? -15.696 -1.730 39.592 1.00 50.69 95 THR A O 1
ATOM 720 N N . ILE A 1 96 ? -14.819 -0.252 38.152 1.00 46.47 96 ILE A N 1
ATOM 721 C CA . ILE A 1 96 ? -15.593 0.900 38.647 1.00 46.47 96 ILE A CA 1
ATOM 722 C C . ILE A 1 96 ? -17.055 0.831 38.180 1.00 46.47 96 ILE A C 1
ATOM 724 O O . ILE A 1 96 ? -17.953 1.072 38.985 1.00 46.47 96 ILE A O 1
ATOM 728 N N . GLN A 1 97 ? -17.324 0.441 36.926 1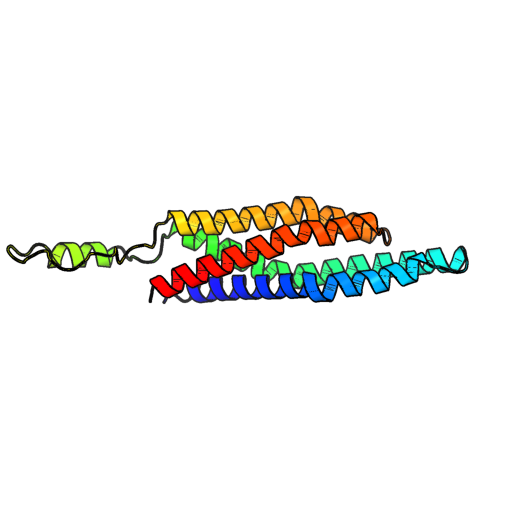.00 43.31 97 GLN A N 1
ATOM 729 C CA . GLN A 1 97 ? -18.702 0.299 36.439 1.00 43.31 97 GLN A CA 1
ATOM 730 C C . GLN A 1 97 ? -19.436 -0.829 37.179 1.00 43.31 97 GLN A C 1
ATOM 732 O O . GLN A 1 97 ? -20.565 -0.623 37.608 1.00 43.31 97 GLN A O 1
ATOM 737 N N . GLY A 1 98 ? -18.781 -1.979 37.401 1.00 46.91 98 GLY A N 1
ATOM 738 C CA . GLY A 1 98 ? -19.361 -3.103 38.145 1.00 46.91 98 GLY A CA 1
ATOM 739 C C . GLY A 1 98 ? -19.648 -2.785 39.617 1.00 46.91 98 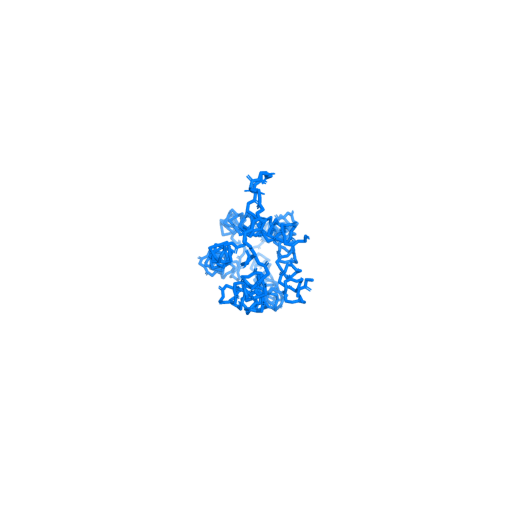GLY A C 1
ATOM 740 O O . GLY A 1 98 ? -20.639 -3.267 40.160 1.00 46.91 98 GLY A O 1
ATOM 741 N N . ALA A 1 99 ? -18.836 -1.927 40.243 1.00 49.06 99 ALA A N 1
ATOM 742 C CA . ALA A 1 99 ? -19.062 -1.461 41.611 1.00 49.06 99 ALA A CA 1
ATOM 743 C C . ALA A 1 99 ? -20.175 -0.398 41.713 1.00 49.06 99 ALA A C 1
ATOM 745 O O . ALA A 1 99 ? -20.882 -0.351 42.715 1.00 49.06 99 ALA A O 1
ATOM 746 N N . VAL A 1 100 ? -20.365 0.431 40.679 1.00 52.59 100 VAL A N 1
ATOM 747 C CA . VAL A 1 100 ? -21.387 1.498 40.648 1.00 52.59 100 VAL A CA 1
ATOM 748 C C . VAL A 1 100 ? -22.768 0.980 40.225 1.00 52.59 100 VAL A C 1
ATOM 750 O O . VAL A 1 100 ? -23.781 1.509 40.678 1.00 52.59 100 VAL A O 1
ATOM 753 N N . THR A 1 101 ? -22.845 -0.070 39.400 1.00 52.00 101 THR A N 1
ATOM 754 C CA . THR A 1 101 ? -24.130 -0.645 38.952 1.00 52.00 101 THR A CA 1
ATOM 755 C C . THR A 1 101 ? -24.723 -1.686 39.902 1.00 52.00 101 THR A C 1
ATOM 757 O O . THR A 1 101 ? -25.852 -2.115 39.689 1.00 52.00 101 THR A O 1
ATOM 760 N N . ALA A 1 102 ? -24.019 -2.083 40.965 1.00 47.97 102 ALA A N 1
ATOM 761 C CA . ALA A 1 102 ? -24.527 -3.005 41.986 1.00 47.97 102 ALA A CA 1
ATOM 762 C C . ALA A 1 102 ? -25.427 -2.308 43.037 1.00 47.97 102 ALA A C 1
ATOM 764 O O . ALA A 1 102 ? -25.385 -2.636 44.222 1.00 47.97 102 ALA A O 1
ATOM 765 N N . GLY A 1 103 ? -26.226 -1.321 42.615 1.00 44.97 103 GLY A N 1
ATOM 766 C CA . GLY A 1 103 ? -27.274 -0.699 43.430 1.00 44.97 103 GLY A CA 1
ATOM 767 C C . GLY A 1 103 ? -28.630 -1.403 43.234 1.00 44.97 103 GLY A C 1
ATOM 768 O O . GLY A 1 103 ? -28.889 -1.896 42.137 1.00 44.97 103 GLY A O 1
ATOM 769 N N . PRO A 1 104 ? -29.528 -1.468 44.241 1.00 53.25 104 PRO A N 1
ATOM 770 C CA . PRO A 1 104 ? -30.599 -2.474 44.260 1.00 53.25 104 PRO A CA 1
ATOM 771 C C . PRO A 1 104 ? -31.822 -2.194 43.370 1.00 53.25 104 PRO A C 1
ATOM 773 O O . PRO A 1 104 ? -32.701 -3.045 43.287 1.00 53.25 104 PRO A O 1
ATOM 776 N N . THR A 1 105 ? -31.949 -1.031 42.729 1.00 58.00 105 THR A N 1
ATOM 777 C CA . THR A 1 105 ? -33.199 -0.645 42.047 1.00 58.00 105 THR A CA 1
ATOM 778 C C . THR A 1 105 ? -32.954 0.381 40.938 1.00 58.00 105 THR A C 1
ATOM 780 O O . THR A 1 105 ? -32.452 1.464 41.231 1.00 58.00 105 THR A O 1
ATOM 783 N N . GLY A 1 106 ? -33.367 0.109 39.693 1.00 39.56 106 GLY A N 1
ATOM 784 C CA . GLY A 1 106 ? -33.399 1.150 38.654 1.00 39.56 106 GLY A CA 1
ATOM 785 C C . GLY A 1 106 ? -33.592 0.659 37.217 1.00 39.56 106 GLY A C 1
ATOM 786 O O . GLY A 1 106 ? -32.643 0.249 36.566 1.00 39.56 106 GLY A O 1
ATOM 787 N N . SER A 1 107 ? -34.840 0.737 36.753 1.00 39.75 107 SER A N 1
ATOM 788 C CA . SER A 1 107 ? -35.369 0.644 35.380 1.00 39.75 107 SER A CA 1
ATOM 789 C C . SER A 1 107 ? -34.386 0.568 34.195 1.00 39.75 107 SER A C 1
ATOM 791 O O . SER A 1 107 ? -33.698 1.530 33.853 1.00 39.75 107 SER A O 1
ATOM 793 N N . SER A 1 108 ? -34.470 -0.536 33.457 1.00 47.19 108 SER A N 1
ATOM 794 C CA . SER A 1 108 ? -33.876 -0.758 32.140 1.00 47.19 108 SER A CA 1
ATOM 795 C C . SER A 1 108 ? -34.836 -0.316 31.027 1.00 47.19 108 SER A C 1
ATOM 797 O O . SER A 1 108 ? -35.697 -1.079 30.598 1.00 47.19 108 SER A O 1
ATOM 799 N N . SER A 1 109 ? -34.726 0.922 30.536 1.00 50.25 109 SER A N 1
ATOM 800 C CA . SER A 1 109 ? -35.409 1.347 29.300 1.00 50.25 109 SER A CA 1
ATOM 801 C C . SER A 1 109 ? -34.715 2.546 28.657 1.00 50.25 109 SER A C 1
ATOM 803 O O . SER A 1 109 ? -34.939 3.696 29.012 1.00 50.25 109 SER A O 1
ATOM 805 N N . GLY A 1 110 ? -33.863 2.240 27.685 1.00 39.00 110 GLY A N 1
ATOM 806 C CA . GLY A 1 110 ? -33.204 3.173 26.779 1.00 39.00 110 GLY A CA 1
ATOM 807 C C . GLY A 1 110 ? -32.361 2.335 25.831 1.00 39.00 110 GLY A C 1
ATOM 808 O O . GLY A 1 110 ? -31.502 1.592 26.292 1.00 39.00 110 GLY A O 1
ATOM 809 N N . ALA A 1 111 ? -32.684 2.353 24.538 1.00 43.62 111 ALA A N 1
ATOM 810 C CA . ALA A 1 111 ? -32.115 1.475 23.520 1.00 43.62 111 ALA A CA 1
ATOM 811 C C . ALA A 1 111 ? -30.579 1.388 23.616 1.00 43.62 111 ALA A C 1
ATOM 813 O O . ALA A 1 111 ? -29.853 2.312 23.249 1.00 43.62 111 ALA A O 1
ATOM 814 N N . LEU A 1 112 ? -30.106 0.249 24.126 1.00 45.81 112 LEU A N 1
ATOM 815 C CA . LEU A 1 112 ? -28.704 -0.113 24.272 1.00 45.81 112 LEU A CA 1
ATOM 816 C C . LEU A 1 112 ? -28.133 -0.431 22.887 1.00 45.81 112 LEU A C 1
ATOM 818 O O . LEU A 1 112 ? -27.975 -1.596 22.529 1.00 45.81 112 LEU A O 1
ATOM 822 N N . LEU A 1 113 ? -27.805 0.585 22.086 1.00 46.38 113 LEU A N 1
ATOM 823 C CA . LEU A 1 113 ? -26.726 0.373 21.126 1.00 46.38 113 LEU A CA 1
ATOM 824 C C . LEU A 1 113 ? -25.478 0.081 21.970 1.00 46.38 113 LEU A C 1
ATOM 826 O O . LEU A 1 113 ? -25.134 0.918 22.808 1.00 46.38 113 LEU A O 1
ATOM 830 N N . PRO A 1 114 ? -24.829 -1.088 21.823 1.00 45.41 114 PRO A N 1
ATOM 831 C CA . PRO A 1 114 ? -23.657 -1.403 22.617 1.00 45.41 114 PRO A CA 1
ATOM 832 C C . PRO A 1 114 ? -22.602 -0.327 22.357 1.00 45.41 114 PRO A C 1
ATOM 834 O O . PRO A 1 114 ? -22.051 -0.227 21.262 1.00 45.41 114 PRO A O 1
ATOM 837 N N . GLN A 1 115 ? -22.341 0.494 23.374 1.00 51.44 115 GLN A N 1
ATOM 838 C CA . GLN A 1 115 ? -21.331 1.558 23.353 1.00 51.44 115 GLN A CA 1
ATOM 839 C C . GLN A 1 115 ? -19.900 0.988 23.271 1.00 51.44 115 GLN A C 1
ATOM 841 O O . GLN A 1 115 ? -18.945 1.724 23.084 1.00 51.44 115 GLN A O 1
ATOM 846 N N . ASN A 1 116 ? -19.764 -0.342 23.345 1.00 47.09 116 ASN A N 1
ATOM 847 C CA . ASN A 1 116 ? -18.512 -1.091 23.317 1.00 47.09 116 ASN A CA 1
ATOM 848 C C . ASN A 1 116 ? -18.397 -1.935 22.037 1.00 47.09 116 ASN A C 1
ATOM 850 O O . ASN A 1 116 ? -18.183 -3.145 22.104 1.00 47.09 116 ASN A O 1
ATOM 854 N N . LEU A 1 117 ? -18.578 -1.339 20.853 1.00 49.38 117 LEU A N 1
ATOM 855 C CA . LEU A 1 117 ? -18.374 -2.066 19.589 1.00 49.38 117 LEU A CA 1
ATOM 856 C C . LEU A 1 117 ? -16.888 -2.213 19.203 1.00 49.38 117 LEU A C 1
ATOM 858 O O . LEU A 1 117 ? -16.579 -2.560 18.066 1.00 49.38 117 LEU A O 1
ATOM 862 N N . HIS A 1 118 ? -15.953 -1.984 20.128 1.00 57.22 118 HIS A N 1
ATOM 863 C CA . HIS A 1 118 ? -14.531 -2.277 19.940 1.00 57.22 118 HIS A CA 1
ATOM 864 C C . HIS A 1 118 ? -14.265 -3.751 20.226 1.00 57.22 118 HIS A C 1
ATOM 866 O O . HIS A 1 118 ? -13.653 -4.126 21.221 1.00 57.22 118 HIS A O 1
ATOM 872 N N . SER A 1 119 ? -14.765 -4.612 19.341 1.00 62.88 119 SER A N 1
ATOM 873 C CA . SER A 1 119 ? -14.425 -6.028 19.399 1.00 62.88 119 SER A CA 1
ATOM 874 C C . SER A 1 119 ? -12.943 -6.202 19.043 1.00 62.88 119 SER A C 1
ATOM 876 O O . SER A 1 119 ? -12.527 -5.681 18.002 1.00 62.88 119 SER A O 1
ATOM 878 N N . PRO A 1 120 ? -12.143 -6.967 19.816 1.00 70.31 120 PRO A N 1
ATOM 879 C CA . PRO A 1 120 ? -10.764 -7.303 19.443 1.00 70.31 120 PRO A CA 1
ATOM 880 C C . PRO A 1 120 ? -10.685 -7.904 18.032 1.00 70.31 120 PRO A C 1
ATOM 882 O O . PRO A 1 120 ? -9.682 -7.739 17.339 1.00 70.31 120 PRO A O 1
ATOM 885 N N . VAL A 1 121 ? -11.776 -8.519 17.562 1.00 79.81 121 VAL A N 1
ATOM 886 C CA . VAL A 1 121 ? -11.939 -9.016 16.191 1.00 79.81 121 VAL A CA 1
ATOM 887 C C . VAL A 1 121 ? -11.648 -7.938 15.144 1.00 79.81 121 VAL A C 1
ATOM 889 O O . VAL A 1 121 ? -10.992 -8.238 14.156 1.00 79.81 121 VAL A O 1
ATOM 892 N N . LEU A 1 122 ? -12.066 -6.684 15.342 1.00 83.19 122 LEU A N 1
ATOM 893 C CA . LEU A 1 122 ? -11.836 -5.610 14.367 1.00 83.19 122 LEU A CA 1
ATOM 894 C C . LEU A 1 122 ? -10.353 -5.233 14.253 1.00 83.19 122 LEU A C 1
ATOM 896 O O . LEU A 1 122 ? -9.868 -5.001 13.146 1.00 83.19 122 LEU A O 1
ATOM 900 N N . SER A 1 123 ? -9.618 -5.232 15.369 1.00 82.56 123 SER A N 1
ATOM 901 C CA . SER A 1 123 ? -8.164 -5.020 15.372 1.00 82.56 123 SER A CA 1
ATOM 902 C C . SER A 1 123 ? -7.432 -6.171 14.678 1.00 82.56 123 SER A C 1
ATOM 904 O O . SER A 1 123 ? -6.503 -5.934 13.905 1.00 82.56 123 SER A O 1
ATOM 906 N N . TRP A 1 124 ? -7.889 -7.412 14.878 1.00 84.94 124 TRP A N 1
ATOM 907 C CA . TRP A 1 124 ? -7.374 -8.581 14.159 1.00 84.94 124 TRP A CA 1
ATOM 908 C C . TRP A 1 124 ? -7.701 -8.551 12.665 1.00 84.94 124 TRP A C 1
ATOM 910 O O . TRP A 1 124 ? -6.837 -8.870 11.853 1.00 84.94 124 TRP A O 1
ATOM 920 N N . VAL A 1 125 ? -8.903 -8.112 12.279 1.00 89.94 125 VAL A N 1
ATOM 921 C CA . VAL A 1 125 ? -9.274 -7.897 10.870 1.00 89.94 125 VAL A CA 1
ATOM 922 C C . VAL A 1 125 ? -8.379 -6.830 10.245 1.00 89.94 125 VAL A C 1
ATOM 924 O O . VAL A 1 125 ? -7.830 -7.052 9.166 1.00 89.94 125 VAL A O 1
ATOM 927 N N . ALA A 1 126 ? -8.166 -5.702 10.929 1.00 88.31 126 ALA A N 1
ATOM 928 C CA . ALA A 1 126 ? -7.256 -4.666 10.460 1.00 88.31 126 ALA A CA 1
ATOM 929 C C . ALA A 1 126 ? -5.839 -5.234 10.268 1.00 88.31 126 ALA A C 1
ATOM 931 O O . ALA A 1 126 ? -5.253 -5.057 9.197 1.00 88.31 126 ALA A O 1
ATOM 932 N N . LEU A 1 127 ? -5.297 -5.956 11.253 1.00 89.69 127 LEU A N 1
ATOM 933 C CA . LEU A 1 127 ? -3.987 -6.606 11.146 1.00 89.69 127 LEU A CA 1
ATOM 934 C C . LEU A 1 127 ? -3.936 -7.622 9.990 1.00 89.69 127 LEU A C 1
ATOM 936 O O . LEU A 1 127 ? -2.964 -7.644 9.240 1.00 89.69 127 LEU A O 1
ATOM 940 N N . GLY A 1 128 ? -5.001 -8.396 9.777 1.00 92.88 128 GLY A N 1
ATOM 941 C CA . GLY A 1 128 ? -5.134 -9.304 8.636 1.00 92.88 128 GLY A CA 1
ATOM 942 C C . GLY A 1 128 ? -5.068 -8.579 7.288 1.00 92.88 128 GLY A C 1
ATOM 943 O O . GLY A 1 128 ? -4.367 -9.032 6.382 1.00 92.88 128 GLY A O 1
ATOM 944 N N . LEU A 1 129 ? -5.711 -7.411 7.164 1.00 92.75 129 LEU A N 1
ATOM 945 C CA . LEU A 1 129 ? -5.591 -6.560 5.972 1.00 92.75 129 LEU A CA 1
ATOM 946 C C . LEU A 1 129 ? -4.146 -6.091 5.755 1.00 92.75 129 LEU A C 1
ATOM 948 O O . LEU A 1 129 ? -3.672 -6.101 4.620 1.00 92.75 129 LEU A O 1
ATOM 952 N N . LEU A 1 130 ? -3.427 -5.725 6.824 1.00 92.38 130 LEU A N 1
ATOM 953 C CA . LEU A 1 130 ? -2.011 -5.345 6.738 1.00 92.38 130 LEU A CA 1
ATOM 954 C C . LEU A 1 130 ? -1.147 -6.508 6.229 1.00 92.38 130 LEU A C 1
ATOM 956 O O . LEU A 1 130 ? -0.322 -6.313 5.337 1.00 92.38 130 LEU A O 1
ATOM 960 N N . VAL A 1 131 ? -1.376 -7.721 6.738 1.00 93.62 131 VAL A N 1
ATOM 961 C CA . VAL A 1 131 ? -0.679 -8.929 6.271 1.00 93.62 131 VAL A CA 1
ATOM 962 C C . VAL A 1 131 ? -0.979 -9.199 4.795 1.00 93.62 131 VAL A C 1
ATOM 964 O O . VAL A 1 131 ? -0.053 -9.452 4.028 1.00 93.62 131 VAL A O 1
ATOM 967 N N . ALA A 1 132 ? -2.236 -9.080 4.361 1.00 94.50 132 ALA A N 1
ATOM 968 C CA . ALA A 1 132 ? -2.610 -9.254 2.955 1.00 94.50 132 ALA A CA 1
ATOM 969 C C . ALA A 1 132 ? -1.946 -8.208 2.037 1.00 94.50 132 ALA A C 1
ATOM 971 O O . ALA A 1 132 ? -1.444 -8.540 0.960 1.00 94.50 132 ALA A O 1
ATOM 972 N N . ILE A 1 133 ? -1.875 -6.949 2.483 1.00 94.19 133 ILE A N 1
ATOM 973 C CA . ILE A 1 133 ? -1.149 -5.874 1.793 1.00 94.19 133 ILE A CA 1
ATOM 974 C C . ILE A 1 133 ? 0.329 -6.243 1.632 1.00 94.19 133 ILE A C 1
ATOM 976 O O . ILE A 1 133 ? 0.884 -6.118 0.535 1.00 94.19 133 ILE A O 1
ATOM 980 N N . TRP A 1 134 ? 0.977 -6.696 2.703 1.00 92.94 134 TRP A N 1
ATOM 981 C CA . TRP A 1 134 ? 2.389 -7.075 2.672 1.00 92.94 134 TRP A CA 1
ATOM 982 C C . TRP A 1 134 ? 2.622 -8.279 1.765 1.00 92.94 134 TRP A C 1
ATOM 984 O O . TRP A 1 134 ? 3.494 -8.225 0.901 1.00 92.94 134 TRP A O 1
ATOM 994 N N . ALA A 1 135 ? 1.792 -9.316 1.883 1.00 93.75 135 ALA A N 1
ATOM 995 C CA . ALA A 1 135 ? 1.854 -10.494 1.029 1.00 93.75 135 ALA A CA 1
ATOM 996 C C . ALA A 1 135 ? 1.729 -10.117 -0.452 1.00 93.75 135 ALA A C 1
ATOM 998 O O . ALA A 1 135 ? 2.553 -10.545 -1.256 1.00 93.75 135 ALA A O 1
ATOM 999 N N . SER A 1 136 ? 0.773 -9.251 -0.813 1.00 92.88 136 SER A N 1
ATOM 1000 C CA . SER A 1 136 ? 0.672 -8.765 -2.194 1.00 92.88 136 SER A CA 1
ATOM 1001 C C . SER A 1 136 ? 1.967 -8.073 -2.635 1.00 92.88 136 SER A C 1
ATOM 1003 O O . SER A 1 136 ? 2.515 -8.441 -3.671 1.00 92.88 136 SER A O 1
ATOM 1005 N N . THR A 1 137 ? 2.524 -7.193 -1.791 1.00 90.69 137 THR A N 1
ATOM 1006 C CA . THR A 1 137 ? 3.768 -6.445 -2.053 1.00 90.69 137 THR A CA 1
ATOM 1007 C C . THR A 1 137 ? 4.934 -7.379 -2.375 1.00 90.69 137 THR A C 1
ATOM 1009 O O . THR A 1 137 ? 5.566 -7.241 -3.425 1.00 90.69 137 THR A O 1
ATOM 1012 N N . PHE A 1 138 ? 5.199 -8.357 -1.509 1.00 91.38 138 PHE A N 1
ATOM 1013 C CA . PHE A 1 138 ? 6.329 -9.274 -1.672 1.00 91.38 138 PHE A CA 1
ATOM 1014 C C . PHE A 1 138 ? 6.140 -10.274 -2.811 1.00 91.38 138 PHE A C 1
ATOM 1016 O O . PHE A 1 138 ? 7.111 -10.622 -3.478 1.00 91.38 138 PHE A O 1
ATOM 1023 N N . LEU A 1 139 ? 4.911 -10.736 -3.044 1.00 92.94 139 LEU A N 1
ATOM 1024 C CA . LEU A 1 139 ? 4.646 -11.803 -4.009 1.00 92.94 139 LEU A CA 1
ATOM 1025 C C . LEU A 1 139 ? 4.368 -11.284 -5.422 1.00 92.94 139 LEU A C 1
ATOM 1027 O O . LEU A 1 139 ? 4.602 -12.006 -6.389 1.00 92.94 139 LEU A O 1
ATOM 1031 N N . LEU A 1 140 ? 3.866 -10.055 -5.564 1.00 92.31 140 LEU A N 1
ATOM 1032 C CA . LEU A 1 140 ? 3.419 -9.512 -6.850 1.00 92.31 140 LEU A CA 1
ATOM 1033 C C . LEU A 1 140 ? 4.257 -8.313 -7.289 1.00 92.31 140 LEU A C 1
ATOM 1035 O O . LEU A 1 140 ? 4.748 -8.295 -8.420 1.00 92.31 140 LEU A O 1
ATOM 1039 N N . GLN A 1 141 ? 4.449 -7.322 -6.411 1.00 91.19 141 GLN A N 1
ATOM 1040 C CA . GLN A 1 141 ? 5.133 -6.081 -6.784 1.00 91.19 141 GLN A CA 1
ATOM 1041 C C . GLN A 1 141 ? 6.658 -6.237 -6.823 1.00 91.19 141 GLN A C 1
ATOM 1043 O O . GLN A 1 141 ? 7.274 -5.802 -7.795 1.00 91.19 141 GLN A O 1
ATOM 1048 N N . VAL A 1 142 ? 7.274 -6.893 -5.831 1.00 91.12 142 VAL A N 1
ATOM 1049 C CA . VAL A 1 142 ? 8.738 -7.099 -5.808 1.00 91.12 142 VAL A CA 1
ATOM 1050 C C . VAL A 1 142 ? 9.239 -7.868 -7.045 1.00 91.12 142 VAL A C 1
ATOM 1052 O O . VAL A 1 142 ? 10.178 -7.393 -7.688 1.00 91.12 142 VAL A O 1
ATOM 1055 N N . PRO A 1 143 ? 8.616 -8.988 -7.473 1.00 91.50 143 PRO A N 1
ATOM 1056 C CA . PRO A 1 143 ? 9.045 -9.691 -8.682 1.00 91.50 143 PRO A CA 1
ATOM 1057 C C . PRO A 1 143 ? 8.799 -8.897 -9.968 1.00 91.50 143 PRO A C 1
ATOM 1059 O O . PRO A 1 143 ? 9.526 -9.059 -10.941 1.00 91.50 143 PRO A O 1
ATOM 1062 N N . ALA A 1 144 ? 7.771 -8.048 -10.012 1.00 90.38 144 ALA A N 1
ATOM 1063 C CA . ALA A 1 144 ? 7.526 -7.199 -11.176 1.00 90.38 144 ALA A CA 1
ATOM 1064 C C . ALA A 1 144 ? 8.588 -6.093 -11.304 1.00 90.38 144 ALA A C 1
ATOM 1066 O O . ALA A 1 144 ? 9.094 -5.868 -12.402 1.00 90.38 144 ALA A O 1
ATOM 1067 N N . HIS A 1 145 ? 8.987 -5.473 -10.190 1.00 89.75 145 HIS A N 1
ATOM 1068 C CA . HIS A 1 145 ? 10.098 -4.520 -10.159 1.00 89.75 145 HIS A CA 1
ATOM 1069 C C . HIS A 1 145 ? 11.429 -5.167 -10.544 1.00 89.75 145 HIS A C 1
ATOM 1071 O O . HIS A 1 145 ? 12.150 -4.622 -11.366 1.00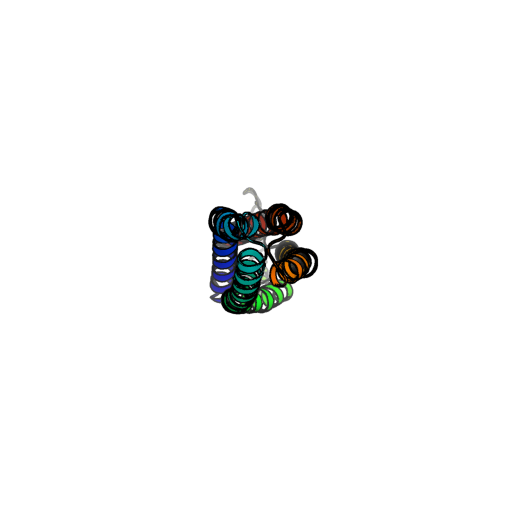 89.75 145 HIS A O 1
ATOM 1077 N N . SER A 1 146 ? 11.723 -6.383 -10.073 1.00 90.50 146 SER A N 1
ATOM 1078 C CA . SER A 1 146 ? 12.971 -7.063 -10.455 1.00 90.50 146 SER A CA 1
ATOM 1079 C C . SER A 1 146 ? 13.055 -7.408 -11.947 1.00 90.50 146 SER A C 1
ATOM 1081 O O . SER A 1 146 ? 14.156 -7.516 -12.487 1.00 90.50 146 SER A O 1
ATOM 1083 N N . VAL A 1 147 ? 11.915 -7.588 -12.626 1.00 89.81 147 VAL A N 1
ATOM 1084 C CA . VAL A 1 147 ? 11.864 -7.720 -14.090 1.00 89.81 147 VAL A CA 1
ATOM 1085 C C . VAL A 1 147 ? 12.162 -6.380 -14.758 1.00 89.81 147 VAL A C 1
ATOM 1087 O O . VAL A 1 147 ? 13.013 -6.337 -15.639 1.00 89.81 147 VAL A O 1
ATOM 1090 N N . LEU A 1 148 ? 11.522 -5.298 -14.305 1.00 88.75 148 LEU A N 1
ATOM 1091 C CA . LEU A 1 148 ? 11.724 -3.948 -14.847 1.00 88.75 148 LEU A CA 1
ATOM 1092 C C . LEU A 1 148 ? 13.136 -3.398 -14.581 1.00 88.75 148 LEU A C 1
ATOM 1094 O O . LEU A 1 148 ? 13.656 -2.636 -15.390 1.00 88.75 148 LEU A O 1
ATOM 1098 N N . ALA A 1 149 ? 13.789 -3.848 -13.510 1.00 89.06 149 ALA A N 1
ATOM 1099 C CA . ALA A 1 149 ? 15.184 -3.545 -13.188 1.00 89.06 149 ALA A CA 1
ATOM 1100 C C . ALA A 1 149 ? 16.177 -4.029 -14.255 1.00 89.06 149 ALA A C 1
ATOM 1102 O O . ALA A 1 149 ? 17.320 -3.584 -14.279 1.00 89.06 149 ALA A O 1
ATOM 1103 N N . ARG A 1 150 ? 15.771 -4.974 -15.115 1.00 87.62 150 ARG A N 1
ATOM 1104 C CA . ARG A 1 150 ? 16.607 -5.497 -16.207 1.00 87.62 150 ARG A CA 1
ATOM 1105 C C . ARG A 1 150 ? 16.378 -4.785 -17.541 1.00 87.62 150 ARG A C 1
ATOM 1107 O O . ARG A 1 150 ? 17.141 -5.031 -18.465 1.00 87.62 150 ARG A O 1
ATOM 1114 N N . GLY A 1 151 ? 15.346 -3.950 -17.640 1.00 84.62 151 GLY A N 1
ATOM 1115 C CA . GLY A 1 151 ? 14.897 -3.324 -18.883 1.00 84.62 151 GLY A CA 1
ATOM 1116 C C . GLY A 1 151 ? 13.381 -3.119 -18.885 1.00 84.62 151 GLY A C 1
ATOM 1117 O O . GLY A 1 151 ? 12.647 -3.759 -18.124 1.00 84.62 151 GLY A O 1
ATOM 1118 N N . PHE A 1 152 ? 12.884 -2.206 -19.723 1.00 86.38 152 PHE A N 1
ATOM 1119 C CA . PHE A 1 152 ? 11.455 -1.898 -19.745 1.00 86.38 152 PHE A CA 1
ATOM 1120 C C . PHE A 1 152 ? 10.648 -2.983 -20.469 1.00 86.38 152 PHE A C 1
ATOM 1122 O O . PHE A 1 152 ? 10.617 -3.054 -21.694 1.00 86.38 152 PHE A O 1
ATOM 1129 N N . ASP A 1 153 ? 9.918 -3.787 -19.697 1.00 88.50 153 ASP A N 1
ATOM 1130 C CA . ASP A 1 153 ? 8.948 -4.757 -20.203 1.00 88.50 153 ASP A CA 1
ATOM 1131 C C . ASP A 1 153 ? 7.512 -4.240 -20.011 1.00 88.50 153 ASP A C 1
ATOM 1133 O O . ASP A 1 153 ? 7.015 -4.070 -18.893 1.00 88.50 153 ASP A O 1
ATOM 1137 N N . THR A 1 154 ? 6.809 -4.037 -21.128 1.00 88.62 154 THR A N 1
ATOM 1138 C CA . THR A 1 154 ? 5.416 -3.555 -21.142 1.00 88.62 154 THR A CA 1
ATOM 1139 C C . THR A 1 154 ? 4.457 -4.534 -20.453 1.00 88.62 154 THR A C 1
ATOM 1141 O O . THR A 1 154 ? 3.488 -4.117 -19.809 1.00 88.62 154 THR A O 1
ATOM 1144 N N . SER A 1 155 ? 4.711 -5.841 -20.552 1.00 90.56 155 SER A N 1
ATOM 1145 C CA . SER A 1 155 ? 3.888 -6.872 -19.916 1.00 90.56 155 SER A CA 1
ATOM 1146 C C . SER A 1 155 ? 4.078 -6.878 -18.395 1.00 90.56 155 SER A C 1
ATOM 1148 O O . SER A 1 155 ? 3.095 -6.928 -17.645 1.00 90.56 155 SER A O 1
ATOM 1150 N N . ALA A 1 156 ? 5.324 -6.734 -17.931 1.00 90.38 156 ALA A N 1
ATOM 1151 C CA . ALA A 1 156 ? 5.654 -6.604 -16.516 1.00 90.38 156 ALA A CA 1
ATOM 1152 C C . ALA A 1 156 ? 5.075 -5.315 -15.923 1.00 90.38 156 ALA A C 1
ATOM 1154 O O . ALA A 1 156 ? 4.472 -5.361 -14.850 1.00 90.38 156 ALA A O 1
ATOM 1155 N N . HIS A 1 157 ? 5.165 -4.192 -16.645 1.00 91.81 157 HIS A N 1
ATOM 1156 C CA . HIS A 1 157 ? 4.545 -2.927 -16.242 1.00 91.81 157 HIS A CA 1
ATOM 1157 C C . HIS A 1 157 ? 3.026 -3.053 -16.120 1.00 91.81 157 HIS A C 1
ATOM 1159 O O . HIS A 1 157 ? 2.464 -2.724 -15.075 1.00 91.81 157 HIS A O 1
ATOM 1165 N N . ARG A 1 158 ? 2.344 -3.624 -17.120 1.00 90.69 158 ARG A N 1
ATOM 1166 C CA . ARG A 1 158 ? 0.892 -3.847 -17.042 1.00 90.69 158 ARG A CA 1
ATOM 1167 C C . ARG A 1 158 ? 0.521 -4.732 -15.847 1.00 90.69 158 ARG A C 1
ATOM 1169 O O . ARG A 1 158 ? -0.461 -4.444 -15.157 1.00 90.69 158 ARG A O 1
ATOM 1176 N N . ARG A 1 159 ? 1.300 -5.783 -15.567 1.00 90.75 159 ARG A N 1
ATOM 1177 C CA . ARG A 1 159 ? 1.094 -6.645 -14.390 1.00 90.75 159 ARG A CA 1
ATOM 1178 C C . ARG A 1 159 ? 1.312 -5.881 -13.083 1.00 90.75 159 ARG A C 1
ATOM 1180 O O . ARG A 1 159 ? 0.545 -6.064 -12.142 1.00 90.75 159 ARG A O 1
ATOM 1187 N N . LEU A 1 160 ? 2.291 -4.983 -13.036 1.00 92.00 160 LEU A N 1
ATOM 1188 C CA . LEU A 1 160 ? 2.553 -4.133 -11.878 1.00 92.00 160 LEU A CA 1
ATOM 1189 C C . LEU A 1 160 ? 1.363 -3.201 -11.595 1.00 92.00 160 LEU A C 1
ATOM 1191 O O . LEU A 1 160 ? 0.855 -3.183 -10.477 1.00 92.00 160 LEU A O 1
ATOM 1195 N N . VAL A 1 161 ? 0.850 -2.509 -12.618 1.00 93.81 161 VAL A N 1
ATOM 1196 C CA . VAL A 1 161 ? -0.293 -1.585 -12.480 1.00 93.81 161 VAL A CA 1
ATOM 1197 C C . VAL A 1 161 ? -1.578 -2.311 -12.091 1.00 93.81 161 VAL A C 1
ATOM 1199 O O . VAL A 1 161 ? -2.329 -1.834 -11.240 1.00 93.81 161 VAL A O 1
ATOM 1202 N N . THR A 1 162 ? -1.845 -3.462 -12.710 1.00 93.56 162 THR A N 1
ATOM 1203 C CA . THR A 1 162 ? -3.069 -4.235 -12.447 1.00 93.56 162 THR A CA 1
ATOM 1204 C C . THR A 1 162 ? -3.052 -4.867 -11.062 1.00 93.56 162 THR A C 1
ATOM 1206 O O . THR A 1 162 ? -4.043 -4.780 -10.344 1.00 93.56 162 THR A O 1
ATOM 1209 N N . THR A 1 163 ? -1.925 -5.438 -10.636 1.00 93.00 163 THR A N 1
ATOM 1210 C CA . THR A 1 163 ? -1.822 -6.046 -9.300 1.00 93.00 163 THR A CA 1
ATOM 1211 C C . THR A 1 163 ? -1.714 -5.010 -8.183 1.00 93.00 163 THR A C 1
ATOM 1213 O O . THR A 1 163 ? -2.121 -5.297 -7.059 1.00 93.00 163 THR A O 1
ATOM 1216 N N . ASN A 1 164 ? -1.226 -3.792 -8.449 1.00 94.00 164 ASN A N 1
ATOM 1217 C CA . ASN A 1 164 ? -1.177 -2.746 -7.426 1.00 94.00 164 ASN A CA 1
ATOM 1218 C C . ASN A 1 164 ? -2.569 -2.246 -7.000 1.00 94.00 164 ASN A C 1
ATOM 1220 O O . ASN A 1 164 ? -2.719 -1.805 -5.862 1.00 94.00 164 ASN A O 1
ATOM 1224 N N . TRP A 1 165 ? -3.611 -2.418 -7.825 1.00 95.62 165 TRP A N 1
ATOM 1225 C CA . TRP A 1 165 ? -4.994 -2.154 -7.404 1.00 95.62 165 TRP A CA 1
ATOM 1226 C C . TRP A 1 165 ? -5.416 -2.959 -6.172 1.00 95.62 165 TRP A C 1
ATOM 1228 O O . TRP A 1 165 ? -6.199 -2.455 -5.370 1.00 95.62 165 TRP A O 1
ATOM 1238 N N . ILE A 1 166 ? -4.853 -4.157 -5.966 1.00 94.06 166 ILE A N 1
ATOM 1239 C CA . ILE A 1 166 ? -5.078 -4.946 -4.747 1.00 94.06 166 ILE A CA 1
ATOM 1240 C C . ILE A 1 166 ? -4.651 -4.127 -3.524 1.00 94.06 166 ILE A C 1
ATOM 1242 O O . ILE A 1 166 ? -5.422 -3.968 -2.580 1.00 94.06 166 ILE A O 1
ATOM 1246 N N . ARG A 1 167 ? -3.450 -3.537 -3.562 1.00 93.94 167 ARG A N 1
ATOM 1247 C CA . ARG A 1 167 ? -2.934 -2.688 -2.480 1.00 93.94 167 ARG A CA 1
ATOM 1248 C C . ARG A 1 167 ? -3.773 -1.426 -2.330 1.00 93.94 167 ARG A C 1
ATOM 1250 O O . ARG A 1 167 ? -4.128 -1.091 -1.207 1.00 93.94 167 ARG A O 1
ATOM 1257 N N . THR A 1 168 ? -4.130 -0.761 -3.427 1.00 95.56 168 THR A N 1
ATOM 1258 C CA . THR A 1 168 ? -4.946 0.464 -3.393 1.00 95.56 168 THR A CA 1
ATOM 1259 C C . THR A 1 168 ? -6.290 0.232 -2.704 1.00 95.56 168 THR A C 1
ATOM 1261 O O . THR A 1 168 ? -6.677 1.004 -1.823 1.00 95.56 168 THR A O 1
ATOM 1264 N N . VAL A 1 169 ? -6.981 -0.859 -3.049 1.00 96.56 169 VAL A N 1
ATOM 1265 C CA . VAL A 1 169 ? -8.257 -1.227 -2.423 1.00 96.56 169 VAL A CA 1
ATOM 1266 C C . VAL A 1 169 ? -8.051 -1.619 -0.961 1.00 96.56 169 VAL A C 1
ATOM 1268 O O . VAL A 1 169 ? -8.744 -1.084 -0.099 1.00 96.56 169 VAL A O 1
ATOM 1271 N N . LEU A 1 170 ? -7.084 -2.491 -0.654 1.00 95.62 170 LEU A N 1
ATOM 1272 C CA . LEU A 1 170 ? -6.855 -2.951 0.720 1.00 95.62 170 LEU A CA 1
ATOM 1273 C C . LEU A 1 170 ? -6.463 -1.810 1.669 1.00 95.62 170 LEU A C 1
ATOM 1275 O O . LEU A 1 170 ? -6.988 -1.748 2.779 1.00 95.62 170 LEU A O 1
ATOM 1279 N N . TRP A 1 171 ? -5.594 -0.887 1.243 1.00 95.88 171 TRP A N 1
ATOM 1280 C CA . TRP A 1 171 ? -5.248 0.295 2.039 1.00 95.88 171 TRP A CA 1
ATOM 1281 C C . TRP A 1 171 ? -6.449 1.212 2.252 1.00 95.88 171 TRP A C 1
ATOM 1283 O O . TRP A 1 171 ? -6.685 1.643 3.376 1.00 95.88 171 TRP A O 1
ATOM 1293 N N . SER A 1 172 ? -7.267 1.430 1.218 1.00 96.62 172 SER A N 1
ATOM 1294 C CA . SER A 1 172 ? -8.478 2.255 1.332 1.00 96.62 172 SER A CA 1
ATOM 1295 C C . SER A 1 172 ? -9.496 1.644 2.302 1.00 96.62 172 SER A C 1
ATOM 1297 O O . SER A 1 172 ? -10.023 2.342 3.168 1.00 96.62 172 SER A O 1
ATOM 1299 N N . VAL A 1 173 ? -9.730 0.329 2.213 1.00 95.88 173 VAL A N 1
ATOM 1300 C CA . VAL A 1 173 ? -10.609 -0.407 3.138 1.00 95.88 173 VAL A CA 1
ATOM 1301 C C . VAL A 1 173 ? -10.063 -0.351 4.566 1.00 95.88 173 VAL A C 1
ATOM 1303 O O . VAL A 1 173 ? -10.815 -0.070 5.498 1.00 95.88 173 VAL A O 1
ATOM 1306 N N . ARG A 1 174 ? -8.754 -0.564 4.748 1.00 93.88 174 ARG A N 1
ATOM 1307 C CA . ARG A 1 174 ? -8.093 -0.490 6.059 1.00 93.88 174 ARG A CA 1
ATOM 1308 C C . ARG A 1 174 ? -8.210 0.906 6.674 1.00 93.88 174 ARG A C 1
ATOM 1310 O O . ARG A 1 174 ? -8.568 1.012 7.844 1.00 93.88 174 ARG A O 1
ATOM 1317 N N . SER A 1 175 ? -7.971 1.969 5.905 1.00 94.19 175 SER A N 1
ATOM 1318 C CA . SER A 1 175 ? -8.152 3.348 6.372 1.00 94.19 175 SER A CA 1
ATOM 1319 C C . SER A 1 175 ? -9.594 3.642 6.760 1.00 94.19 175 SER A C 1
ATOM 1321 O O . SER A 1 175 ? -9.820 4.186 7.838 1.00 94.19 175 SER A O 1
ATOM 1323 N N . ALA A 1 176 ? -10.569 3.252 5.935 1.00 94.62 176 ALA A N 1
ATOM 1324 C CA . ALA A 1 176 ? -11.983 3.441 6.255 1.00 94.62 176 ALA A CA 1
ATOM 1325 C C . ALA A 1 176 ? -12.371 2.717 7.555 1.00 94.62 176 ALA A C 1
ATOM 1327 O O . ALA A 1 176 ? -13.035 3.303 8.411 1.00 94.62 176 ALA A O 1
ATOM 1328 N N . LEU A 1 177 ? -11.894 1.481 7.738 1.00 90.69 177 LEU A N 1
ATOM 1329 C CA . LEU A 1 177 ? -12.100 0.706 8.960 1.00 90.69 177 LEU A CA 1
ATOM 1330 C C . LEU A 1 177 ? -11.496 1.402 10.188 1.00 90.69 177 LEU A C 1
ATOM 1332 O O . LEU A 1 177 ? -12.182 1.547 11.195 1.00 90.69 177 LEU A O 1
ATOM 1336 N N . LEU A 1 178 ? -10.240 1.856 10.116 1.00 89.44 178 LEU A N 1
ATOM 1337 C CA . LEU A 1 178 ? -9.567 2.512 11.245 1.00 89.44 178 LEU A CA 1
ATOM 1338 C C . LEU A 1 178 ? -10.191 3.868 11.596 1.00 89.44 178 LEU A C 1
ATOM 1340 O O . LEU A 1 178 ? -10.361 4.169 12.777 1.00 89.44 178 LEU A O 1
ATOM 1344 N N . VAL A 1 179 ? -10.585 4.661 10.595 1.00 90.56 179 VAL A N 1
ATOM 1345 C CA . VAL A 1 179 ? -11.333 5.909 10.815 1.00 90.56 179 VAL A CA 1
ATOM 1346 C C . VAL A 1 179 ? -12.669 5.610 11.485 1.00 90.56 179 VAL A C 1
ATOM 1348 O O . VAL A 1 179 ? -13.016 6.259 12.467 1.00 90.56 179 VAL A O 1
ATOM 1351 N N . TRP A 1 180 ? -13.404 4.603 11.009 1.00 88.12 180 TRP A N 1
ATOM 1352 C CA . TRP A 1 180 ? -14.678 4.215 11.607 1.00 88.12 180 TRP A CA 1
ATOM 1353 C C . TRP A 1 180 ? -14.519 3.745 13.059 1.00 88.12 180 TRP A C 1
ATOM 1355 O O . TRP A 1 180 ? -15.264 4.200 13.925 1.00 88.12 180 TRP A O 1
ATOM 1365 N N . ILE A 1 181 ? -13.513 2.912 13.351 1.00 82.81 181 ILE A N 1
ATOM 1366 C CA . ILE A 1 181 ? -13.175 2.484 14.719 1.00 82.81 181 ILE A CA 1
ATOM 1367 C C . ILE A 1 181 ? -12.933 3.701 15.623 1.00 82.81 181 ILE A C 1
ATOM 1369 O O . ILE A 1 181 ? -13.463 3.749 16.736 1.00 82.81 181 ILE A O 1
ATOM 1373 N N . LEU A 1 182 ? -12.174 4.689 15.134 1.00 81.44 182 LEU A N 1
ATOM 1374 C CA . LEU A 1 182 ? -11.839 5.895 15.888 1.00 81.44 182 LEU A CA 1
ATOM 1375 C C . LEU A 1 182 ? -13.056 6.807 16.103 1.00 81.44 182 LEU A C 1
ATOM 1377 O O . LEU A 1 182 ? -13.257 7.308 17.202 1.00 81.44 182 LEU A O 1
ATOM 1381 N N . LEU A 1 183 ? -13.905 6.991 15.092 1.00 83.12 183 LEU A N 1
ATOM 1382 C CA . LEU A 1 183 ? -15.122 7.804 15.210 1.00 83.12 183 LEU A CA 1
ATOM 1383 C C . LEU A 1 183 ? -16.155 7.198 16.167 1.00 83.12 183 LEU A C 1
ATOM 1385 O O . LEU A 1 183 ? -16.976 7.922 16.714 1.00 83.12 183 LEU A O 1
ATOM 1389 N N . ARG A 1 184 ? -16.130 5.876 16.363 1.00 77.50 184 ARG A N 1
ATOM 1390 C CA . ARG A 1 184 ? -16.983 5.162 17.329 1.00 77.50 184 ARG A CA 1
ATOM 1391 C C . ARG A 1 184 ? -16.378 5.104 18.736 1.00 77.50 184 ARG A C 1
ATOM 1393 O O . ARG A 1 184 ? -17.030 4.606 19.645 1.00 77.50 184 ARG A O 1
ATOM 1400 N N . ALA A 1 185 ? -15.124 5.528 18.877 1.00 68.56 185 ALA A N 1
ATOM 1401 C CA . ALA A 1 185 ? -14.351 5.557 20.115 1.00 68.56 185 ALA A CA 1
ATOM 1402 C C . ALA A 1 185 ? -14.344 6.921 20.823 1.00 68.56 185 ALA A C 1
ATOM 1404 O O . ALA A 1 185 ? -13.915 6.994 21.976 1.00 68.56 185 ALA A O 1
ATOM 1405 N N . VAL A 1 186 ? -14.724 7.984 20.109 1.00 61.00 186 VAL A N 1
ATOM 1406 C CA . VAL A 1 186 ? -14.973 9.332 20.646 1.00 61.00 186 VAL A CA 1
ATOM 1407 C C . VAL A 1 186 ? -16.417 9.407 21.114 1.00 61.00 186 VAL A C 1
ATOM 1409 O O . VAL A 1 186 ? -16.629 9.995 22.195 1.00 61.00 186 VAL A O 1
#

Organism: Eiseniibacteriota bacterium (NCBI:txid2212470)

Sequence (186 aa):
MSAIWTLHLAATLFMTGVIWFVQLVHYPLFARVGGTVAVGTCAGESRAAESDFAAYEVEHSRRTSWVVVLPMLVELATGVYLAFTGSIGTPLQGTIQGAVTAGPTGSSSGALLPQNLHSPVLSWVALGLLVAIWASTFLLQVPAHSVLARGFDTSAHRRLVTTNWIRTVLWSVRSALLVWILLRAV

Secondary structure (DSSP, 8-state):
--HHHHHHHHHHHHHHHHHHHIIIIIHHHHHHHHHHHHT-SSHHHHHHHHHHHHHHHHHHHHHHHHHHHHHHHHHHHHHHHHHHHT-S--HHHHHHHHHHS--S-----S----S----HHHHHHHHHHHHHHHHHIIIIIHHHHHHHTTS--HHHHHHHHHHHHHHHHHHHHHHHHHHHHHHTT-

Radius of gyration: 23.76 Å; chains: 1; bounding box: 59×21×78 Å

pLDDT: mean 79.72, std 17.24, range [39.0, 97.0]

Foldseek 3Di:
DDPLLVLLLVLLVVVLVVLVCCLPPVLVVLCVLQVVLVVDPDPVSSVVSFLVQLVVLVVVVVVVCVVNVVSLVSNLVSLVVCLVVLPDDDVVVVVVVVVVPPDDDDDDDDDCPPLPPSDSVLSVVLVVLSVQLVCLCVVQQVVLSVVSSNGDDPVSSVSNNVSSVSNSVSSVVSSVSSVVVVVSSD